Protein AF-A0A2U2YZQ4-F1 (afdb_monomer_lite)

Secondary structure (DSSP, 8-state):
----------PPPPPPPTT--------------GGGS-HHHHHHHHHHHHHHHHHHHHHHHHHHHHHHHHHHHHHHHHHHHHHHHHHHHHHTSSSSS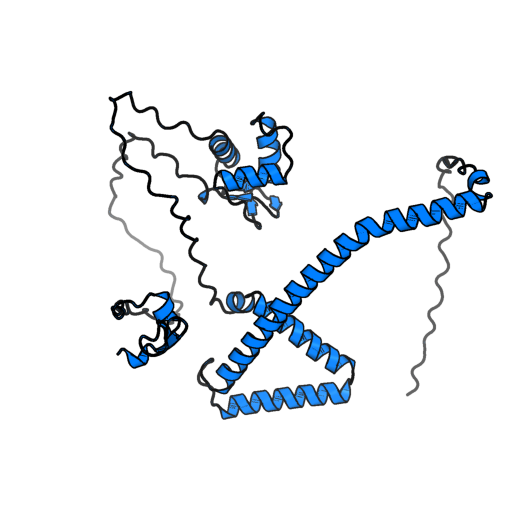--HHHHHHHHHHHHHHHHHHHHHH-HHHHHHHHHHHHHHHHHHHTTHHHHHTT----PPPPPP------------------PPPPPHHHHHHHHHHTTSSEEEHHHHHHHHHHH-GGGTT--HHHHHHHHHHTT---BSSEEETTEEES-EEEGGGSPPP---TT-----------------------------------PPPPTT--HHHHHHTEEEEE-SSS-TT-EEEEEGGGT-

pLDDT: mean 76.4, std 19.66, range [37.72, 98.0]

Foldseek 3Di:
DDDDDDDDDDPDDDDPDDDDDDDPPPPPVPPPCVCVPPVVSVVVVVVVVVVVVVPVVVVVVVVVVVVVVVLVQQLVQLLVVVVVVLVCVLVVVDDPDDDNVVSVVVVVVVVVVLVVVCVVPPPVSVVVVVVVSSVSSNCSSVCVVCVVVVVPPPDPPDDPDPDDDDDDDDDDDDDPDDDPDPDPLLVLFCVQCPVHFWFFLVVSLVSCLVPPVVCVPPDSVRVQVVCVVVQWHWAQFDDDPNDGGGTTTGPVSRDPDPDPPDPDPPPPPDDDDDDDDDDDDDDDDDDDDPPPPPPPPDDQPPPDDPVCVVVQWDWDADPPPPPPDIDIGGNVNRD

Sequence (335 aa):
MTTETEGSEPEAGERPEAGERPEKLRTLAMPDLRPYADPKAVAGLARQGVKASSKPAASLGRQALAGLAAVARYFWTGTRTLLTLLIGWLTGTYGTKGSIPARLGGVVLAILATGHTIAEHRTPAVLGVLWLWFQAAVMTGRGLLDRLLGKAKAEPPQPPAKTGEKTPQPAPADTPDQAPAEAPLTALIRELIGDDNGVHLSVLRPAMRERLPDLAEADDKQLRKVLVEAGYNPSRTFRARGVAGRSGVHRDELPPLPSPRGLSAPETLHPDTRADLRKSPEAKSAESRPETARKGRRKLPDGWTEEDDARGYRWKRDPNGGPSAWVMERREDVE

Structure (mmCIF, N/CA/C/O backbone):
data_AF-A0A2U2YZQ4-F1
#
_entry.id   AF-A0A2U2YZQ4-F1
#
loop_
_atom_site.group_PDB
_atom_site.id
_atom_site.type_symbol
_atom_site.label_atom_id
_atom_site.label_alt_id
_atom_site.label_comp_id
_atom_site.label_asym_id
_atom_site.label_entity_id
_atom_site.label_seq_id
_atom_site.pdbx_PDB_ins_code
_atom_site.Cartn_x
_atom_site.Cartn_y
_atom_site.Cartn_z
_atom_site.occupancy
_atom_site.B_iso_or_equiv
_atom_site.auth_seq_id
_atom_site.auth_comp_id
_atom_site.auth_asym_id
_atom_site.auth_atom_id
_atom_site.pdbx_PDB_model_num
ATOM 1 N N . MET A 1 1 ? 24.085 -25.153 -42.980 1.00 46.38 1 MET A N 1
ATOM 2 C CA . MET A 1 1 ? 23.159 -25.871 -42.083 1.00 46.38 1 MET A CA 1
ATOM 3 C C . MET A 1 1 ? 21.790 -25.258 -42.272 1.00 46.38 1 MET A C 1
ATOM 5 O O . MET A 1 1 ? 21.513 -24.185 -41.760 1.00 46.38 1 MET A O 1
ATOM 9 N N . THR A 1 2 ? 21.024 -25.875 -43.157 1.00 42.91 2 THR A N 1
ATOM 10 C CA . THR A 1 2 ? 19.669 -25.510 -43.565 1.00 42.91 2 THR A CA 1
ATOM 11 C C . THR A 1 2 ? 18.695 -26.145 -42.583 1.00 42.91 2 THR A C 1
ATOM 13 O O . THR A 1 2 ? 18.652 -27.364 -42.475 1.00 42.91 2 THR A O 1
ATOM 16 N N . THR A 1 3 ? 17.971 -25.327 -41.825 1.00 55.44 3 THR A N 1
ATOM 17 C CA . THR A 1 3 ? 16.901 -25.785 -40.934 1.00 55.44 3 THR A CA 1
ATOM 18 C C . THR A 1 3 ? 15.648 -26.027 -41.762 1.00 55.44 3 THR A C 1
ATOM 20 O O . THR A 1 3 ? 15.038 -25.083 -42.268 1.00 55.44 3 THR A O 1
ATOM 23 N N . GLU A 1 4 ? 15.317 -27.302 -41.932 1.00 53.47 4 GLU A N 1
ATOM 24 C CA . GLU A 1 4 ? 14.072 -27.771 -42.527 1.00 53.47 4 GLU A CA 1
ATOM 25 C C . GLU A 1 4 ? 12.890 -27.317 -41.666 1.00 53.47 4 GLU A C 1
ATOM 27 O O . GLU A 1 4 ? 12.906 -27.399 -40.439 1.00 53.47 4 GLU A O 1
ATOM 32 N N . THR A 1 5 ? 11.893 -26.747 -42.332 1.00 57.50 5 THR A N 1
ATOM 33 C CA . THR A 1 5 ? 10.649 -26.274 -41.729 1.00 57.50 5 THR A CA 1
ATOM 34 C C . THR A 1 5 ? 9.644 -27.413 -41.867 1.00 57.50 5 THR A C 1
ATOM 36 O O . THR A 1 5 ? 9.081 -27.600 -42.943 1.00 57.50 5 THR A O 1
ATOM 39 N N . GLU A 1 6 ? 9.478 -28.221 -40.819 1.00 57.88 6 GLU A N 1
ATOM 40 C CA . GLU A 1 6 ? 8.422 -29.237 -40.762 1.00 57.88 6 GLU A CA 1
ATOM 41 C C . GLU A 1 6 ? 7.054 -28.546 -40.727 1.00 57.88 6 GLU A C 1
ATOM 43 O O . GLU A 1 6 ? 6.746 -27.750 -39.836 1.00 57.88 6 GLU A O 1
ATOM 48 N N . GLY A 1 7 ? 6.253 -28.820 -41.757 1.00 54.56 7 GLY A N 1
ATOM 49 C CA . GLY A 1 7 ? 4.878 -28.367 -41.877 1.00 54.56 7 GLY A CA 1
ATOM 50 C C . GLY A 1 7 ? 3.979 -29.131 -40.913 1.00 54.56 7 GLY A C 1
ATOM 51 O O . GLY A 1 7 ? 3.854 -30.348 -41.008 1.00 54.56 7 GLY A O 1
ATOM 52 N N . SER A 1 8 ? 3.328 -28.405 -40.008 1.00 65.12 8 SER A N 1
ATOM 53 C CA . SER A 1 8 ? 2.244 -28.937 -39.191 1.00 65.12 8 SER A CA 1
ATOM 54 C C . SER A 1 8 ? 0.989 -29.095 -40.048 1.00 65.12 8 SER A C 1
ATOM 56 O O . SER A 1 8 ? 0.420 -28.102 -40.514 1.00 65.12 8 SER A O 1
ATOM 58 N N . GLU A 1 9 ? 0.580 -30.343 -40.258 1.00 59.19 9 GLU A N 1
ATOM 59 C CA . GLU A 1 9 ? -0.700 -30.709 -40.859 1.00 59.19 9 GLU A CA 1
ATOM 60 C C . GLU A 1 9 ? -1.873 -30.107 -40.060 1.00 59.19 9 GLU A C 1
ATOM 62 O O . GLU A 1 9 ? -1.851 -30.119 -38.826 1.00 59.19 9 GLU A O 1
ATOM 67 N N . PRO A 1 10 ? -2.910 -29.572 -40.726 1.00 58.94 10 PRO A N 1
ATOM 68 C CA . PRO A 1 10 ? -4.126 -29.148 -40.051 1.00 58.94 10 PRO A CA 1
ATOM 69 C C . PRO A 1 10 ? -4.928 -30.384 -39.625 1.00 58.94 10 PRO A C 1
ATOM 71 O O . PRO A 1 10 ? -5.472 -31.098 -40.470 1.00 58.94 10 PRO A O 1
ATOM 74 N N . GLU A 1 11 ? -5.010 -30.628 -38.314 1.00 58.06 11 GLU A N 1
ATOM 75 C CA . GLU A 1 11 ? -5.890 -31.652 -37.749 1.00 58.06 11 GLU A CA 1
ATOM 76 C C . GLU A 1 11 ? -7.334 -31.436 -38.221 1.00 58.06 11 GLU A C 1
ATOM 78 O O . GLU A 1 11 ? -7.918 -30.351 -38.120 1.00 58.06 11 GLU A O 1
ATOM 83 N N . ALA A 1 12 ? -7.882 -32.501 -38.801 1.00 56.97 12 ALA A N 1
ATOM 84 C CA . ALA A 1 12 ? -9.217 -32.563 -39.352 1.00 56.97 12 ALA A CA 1
ATOM 85 C C . ALA A 1 12 ? -10.260 -32.341 -38.250 1.00 56.97 12 ALA A C 1
ATOM 87 O O . ALA A 1 12 ? -10.275 -33.042 -37.241 1.00 56.97 12 ALA A O 1
ATOM 88 N N . GLY A 1 13 ? -11.145 -31.371 -38.486 1.00 49.03 13 GLY A N 1
ATOM 89 C CA . GLY A 1 13 ? -12.213 -30.993 -37.571 1.00 49.03 13 GLY A CA 1
ATOM 90 C C . GLY A 1 13 ? -13.051 -32.182 -37.107 1.00 49.03 13 GLY A C 1
ATOM 91 O O . GLY A 1 13 ? -13.598 -32.939 -37.916 1.00 49.03 13 GLY A O 1
ATOM 92 N N . GLU A 1 14 ? -13.167 -32.295 -35.785 1.00 59.97 14 GLU A N 1
ATOM 93 C CA . GLU A 1 14 ? -14.114 -33.164 -35.101 1.00 59.97 14 GLU A CA 1
ATOM 94 C C . GLU A 1 14 ? -15.521 -32.938 -35.664 1.00 59.97 14 GLU A C 1
ATOM 96 O O . GLU A 1 14 ? -16.080 -31.837 -35.635 1.00 59.97 14 GLU A O 1
ATOM 101 N N . ARG A 1 15 ? -16.091 -34.007 -36.224 1.00 57.53 15 ARG A N 1
ATOM 102 C CA . ARG A 1 15 ? -17.496 -34.043 -36.620 1.00 57.53 15 ARG A CA 1
ATOM 103 C C . ARG A 1 15 ? -18.348 -33.994 -35.348 1.00 57.53 15 ARG A C 1
ATOM 105 O O . ARG A 1 15 ? -18.138 -34.842 -34.484 1.00 57.53 15 ARG A O 1
ATOM 112 N N . PRO A 1 16 ? -19.327 -33.082 -35.240 1.00 57.62 16 PRO A N 1
ATOM 113 C CA . PRO A 1 16 ? -20.233 -33.071 -34.101 1.00 57.62 16 PRO A CA 1
ATOM 114 C C . PRO A 1 16 ? -21.048 -34.372 -34.061 1.00 57.62 16 PRO A C 1
ATOM 116 O O . PRO A 1 16 ? -21.613 -34.800 -35.073 1.00 57.62 16 PRO A O 1
ATOM 119 N N . GLU A 1 17 ? -21.068 -35.010 -32.891 1.00 62.09 17 GLU A N 1
ATOM 120 C CA . GLU A 1 17 ? -21.798 -36.247 -32.624 1.00 62.09 17 GLU A CA 1
ATOM 121 C C . GLU A 1 17 ? -23.302 -36.081 -32.886 1.00 62.09 17 GLU A C 1
ATOM 123 O O . GLU A 1 17 ? -23.970 -35.161 -32.409 1.00 62.09 17 GLU A O 1
ATOM 128 N N . ALA A 1 18 ? -23.851 -37.019 -33.657 1.00 61.88 18 ALA A N 1
ATOM 129 C CA . ALA A 1 18 ? -25.264 -37.097 -33.987 1.00 61.88 18 ALA A CA 1
ATOM 130 C C . ALA A 1 18 ? -26.069 -37.579 -32.768 1.00 61.88 18 ALA A C 1
ATOM 132 O O . ALA A 1 18 ? -26.310 -38.774 -32.603 1.00 61.88 18 ALA A O 1
ATOM 133 N N . GLY A 1 19 ? -26.484 -36.652 -31.903 1.00 60.41 19 GLY A N 1
ATOM 134 C CA . GLY A 1 19 ? -27.306 -37.005 -30.741 1.00 60.41 19 GLY A CA 1
ATOM 135 C C . GLY A 1 19 ? -27.886 -35.857 -29.916 1.00 60.41 19 GLY A C 1
ATOM 136 O O . GLY A 1 19 ? -28.814 -36.098 -29.139 1.00 60.41 19 GLY A O 1
ATOM 137 N N . GLU A 1 20 ? -27.421 -34.617 -30.079 1.00 49.62 20 GLU A N 1
ATOM 138 C CA . GLU A 1 20 ? -27.978 -33.493 -29.323 1.00 49.62 20 GLU A CA 1
ATOM 139 C C . GLU A 1 20 ? -29.355 -33.086 -29.857 1.00 49.62 20 GLU A C 1
ATOM 141 O O . GLU A 1 20 ? -29.536 -32.560 -30.956 1.00 49.62 20 GLU A O 1
ATOM 146 N N . ARG A 1 21 ? -30.365 -33.382 -29.038 1.00 51.62 21 ARG A N 1
ATOM 147 C CA . ARG A 1 21 ? -31.751 -32.956 -29.216 1.00 51.62 21 ARG A CA 1
ATOM 148 C C . ARG A 1 21 ? -31.783 -31.429 -29.359 1.00 51.62 21 ARG A C 1
ATOM 150 O O . ARG A 1 21 ? -31.149 -30.763 -28.546 1.00 51.62 21 ARG A O 1
ATOM 157 N N . PRO A 1 22 ? -32.550 -30.862 -30.309 1.00 52.91 22 PRO A N 1
ATOM 158 C CA . PRO A 1 22 ? -32.632 -29.420 -30.470 1.00 52.91 22 PRO A CA 1
ATOM 159 C C . PRO A 1 22 ? -33.213 -28.818 -29.192 1.00 52.91 22 PRO A C 1
ATOM 161 O O . PRO A 1 22 ? -34.408 -28.951 -28.903 1.00 52.91 22 PRO A O 1
ATOM 164 N N . GLU A 1 23 ? -32.356 -28.173 -28.402 1.00 53.50 23 GLU A N 1
ATOM 165 C CA . GLU A 1 23 ? -32.812 -27.270 -27.365 1.00 53.50 23 GLU A CA 1
ATOM 166 C C . GLU A 1 23 ? -33.752 -26.273 -28.026 1.00 53.50 23 GLU A C 1
ATOM 168 O O . GLU A 1 23 ? -33.474 -25.729 -29.096 1.00 53.50 23 GLU A O 1
ATOM 173 N N . LYS A 1 24 ? -34.919 -26.102 -27.409 1.00 54.16 24 LYS A N 1
ATOM 174 C CA . LYS A 1 24 ? -35.963 -25.182 -27.837 1.00 54.16 24 LYS A CA 1
ATOM 175 C C . LYS A 1 24 ? -35.323 -23.820 -28.074 1.00 54.16 24 LYS A C 1
ATOM 177 O O . LYS A 1 24 ? -35.110 -23.073 -27.118 1.00 54.16 24 LYS A O 1
ATOM 182 N N . LEU A 1 25 ? -35.038 -23.514 -29.341 1.00 49.66 25 LEU A N 1
ATOM 183 C CA . LEU A 1 25 ? -34.712 -22.184 -29.820 1.00 49.66 25 LEU A CA 1
ATOM 184 C C . LEU A 1 25 ? -35.880 -21.315 -29.383 1.00 49.66 25 LEU A C 1
ATOM 186 O O . LEU A 1 25 ? -36.937 -21.294 -30.014 1.00 49.66 25 LEU A O 1
ATOM 190 N N . ARG A 1 26 ? -35.714 -20.661 -28.230 1.00 54.53 26 ARG A N 1
ATOM 191 C CA . ARG A 1 26 ? -36.554 -19.549 -27.825 1.00 54.53 26 ARG A CA 1
ATOM 192 C C . ARG A 1 26 ? -36.505 -18.624 -29.019 1.00 54.53 26 ARG A C 1
ATOM 194 O O . ARG A 1 26 ? -35.447 -18.080 -29.323 1.00 54.53 26 ARG A O 1
ATOM 201 N N . THR A 1 27 ? -37.622 -18.531 -29.727 1.00 53.41 27 THR A N 1
ATOM 202 C CA . THR A 1 27 ? -37.860 -17.532 -30.752 1.00 53.41 27 THR A CA 1
ATOM 203 C C . THR A 1 27 ? -37.601 -16.191 -30.087 1.00 53.41 27 THR A C 1
ATOM 205 O O . THR A 1 27 ? -38.466 -15.647 -29.402 1.00 53.41 27 THR A O 1
ATOM 208 N N . LEU A 1 28 ? -36.361 -15.714 -30.202 1.00 52.19 28 LEU A N 1
ATOM 209 C CA . LEU A 1 28 ? -35.989 -14.333 -29.991 1.00 52.19 28 LEU A CA 1
ATOM 210 C C . LEU A 1 28 ? -36.855 -13.592 -30.993 1.00 52.19 28 LEU A C 1
ATOM 212 O O . LEU A 1 28 ? -36.547 -13.564 -32.182 1.00 52.19 28 LEU A O 1
ATOM 216 N N . ALA A 1 29 ? -38.006 -13.115 -30.520 1.00 59.06 29 ALA A N 1
ATOM 217 C CA . ALA A 1 29 ? -38.823 -12.178 -31.251 1.00 59.06 29 ALA A CA 1
ATOM 218 C C . ALA A 1 29 ? -37.866 -11.057 -31.641 1.00 59.06 29 ALA A C 1
ATOM 220 O O . ALA A 1 29 ? -37.387 -10.328 -30.770 1.00 59.06 29 ALA A O 1
ATOM 221 N N . MET A 1 30 ? -37.483 -11.025 -32.921 1.00 52.97 30 MET A N 1
ATOM 222 C CA . MET A 1 30 ? -36.620 -9.977 -33.431 1.00 52.97 30 MET A CA 1
ATOM 223 C C . MET A 1 30 ? -37.328 -8.673 -33.075 1.00 52.97 30 MET A C 1
ATOM 225 O O . MET A 1 30 ? -38.478 -8.505 -33.495 1.00 52.97 30 MET A O 1
ATOM 229 N N . PRO A 1 31 ? -36.721 -7.808 -32.240 1.00 67.12 31 PRO A N 1
ATOM 230 C CA . PRO A 1 31 ? -37.335 -6.537 -31.906 1.00 67.12 31 PRO A CA 1
ATOM 231 C C . PRO A 1 31 ? -37.635 -5.849 -33.229 1.00 67.12 31 PRO A C 1
ATOM 233 O O . PRO A 1 31 ? -36.752 -5.774 -34.084 1.00 67.12 31 PRO A O 1
ATOM 236 N N . ASP A 1 32 ? -38.894 -5.461 -33.425 1.00 63.00 32 ASP A N 1
ATOM 237 C CA . ASP A 1 32 ? -39.353 -4.856 -34.669 1.00 63.00 32 ASP A CA 1
ATOM 238 C C . ASP A 1 32 ? -38.372 -3.739 -35.045 1.00 63.00 32 ASP A C 1
ATOM 240 O O . ASP A 1 32 ? -38.196 -2.784 -34.291 1.00 63.00 32 ASP A O 1
ATOM 244 N N . LEU A 1 33 ? -37.643 -3.920 -36.153 1.00 64.19 33 LEU A N 1
ATOM 245 C CA . LEU A 1 33 ? -36.550 -3.032 -36.556 1.00 64.19 33 LEU A CA 1
ATOM 246 C C . LEU A 1 33 ? -37.062 -1.777 -37.274 1.00 64.19 33 LEU A C 1
ATOM 248 O O . LEU A 1 33 ? -36.282 -0.881 -37.598 1.00 64.19 33 LEU A O 1
ATOM 252 N N . ARG A 1 34 ? -38.376 -1.674 -37.499 1.00 67.19 34 ARG A N 1
ATOM 253 C CA . ARG A 1 34 ? -39.017 -0.516 -38.136 1.00 67.19 34 ARG A CA 1
ATOM 254 C C . ARG A 1 34 ? -38.734 0.836 -37.453 1.00 67.19 34 ARG A C 1
ATOM 256 O O . ARG A 1 34 ? -38.582 1.807 -38.192 1.00 67.19 34 ARG A O 1
ATOM 263 N N . PRO A 1 35 ? -38.559 0.955 -36.118 1.00 61.81 35 PRO A N 1
ATOM 264 C CA . PRO A 1 35 ? -38.170 2.215 -35.480 1.00 61.81 35 PRO A CA 1
ATOM 265 C C . PRO A 1 35 ? -36.752 2.681 -35.839 1.00 61.81 35 PRO A C 1
ATOM 267 O O . PRO A 1 35 ? -36.433 3.852 -35.653 1.00 61.81 35 PRO A O 1
ATOM 270 N N . TYR A 1 36 ? -35.893 1.792 -36.352 1.00 54.38 36 TYR A N 1
ATOM 271 C CA . TYR A 1 36 ? -34.514 2.122 -36.732 1.00 54.38 36 TYR A CA 1
ATOM 272 C C . TYR A 1 36 ? -34.375 2.563 -38.195 1.00 54.38 36 TYR A C 1
ATOM 274 O O . TYR A 1 36 ? -33.300 3.005 -38.593 1.00 54.38 36 TYR A O 1
ATOM 282 N N . ALA A 1 37 ? -35.448 2.481 -38.988 1.00 64.88 37 ALA A N 1
ATOM 283 C CA . ALA A 1 37 ? -35.468 2.969 -40.366 1.00 64.88 37 ALA A CA 1
ATOM 284 C C . ALA A 1 37 ? -35.727 4.484 -40.466 1.00 64.88 37 ALA A C 1
ATOM 286 O O . ALA A 1 37 ? -35.550 5.053 -41.541 1.00 64.88 37 ALA A O 1
ATOM 287 N N . ASP A 1 38 ? -36.125 5.150 -39.373 1.00 69.75 38 ASP A N 1
ATOM 288 C CA . ASP A 1 38 ? -36.274 6.605 -39.358 1.00 69.75 38 ASP A CA 1
ATOM 289 C C . ASP A 1 38 ? -34.919 7.278 -39.047 1.00 69.75 38 ASP A C 1
ATOM 291 O O . ASP A 1 38 ? -34.449 7.239 -37.900 1.00 69.75 38 ASP A O 1
ATOM 295 N N . PRO A 1 39 ? -34.271 7.936 -40.030 1.00 67.00 39 PRO A N 1
ATOM 296 C CA . PRO A 1 39 ? -32.970 8.575 -39.833 1.00 67.00 39 PRO A CA 1
ATOM 297 C C . PRO A 1 39 ? -33.003 9.672 -38.756 1.00 67.00 39 PRO A C 1
ATOM 299 O O . PRO A 1 39 ? -31.965 9.993 -38.169 1.00 67.00 39 PRO A O 1
ATOM 302 N N . LYS A 1 40 ? -34.180 10.233 -38.438 1.00 71.50 40 LYS A N 1
ATOM 303 C CA . LYS A 1 40 ? -34.324 11.233 -37.370 1.00 71.50 40 LYS A CA 1
ATOM 304 C C . LYS A 1 40 ? -34.318 10.603 -35.975 1.00 71.50 40 LYS A C 1
ATOM 306 O O . LYS A 1 40 ? -33.747 11.197 -35.056 1.00 71.50 40 LYS A O 1
ATOM 311 N N . ALA A 1 41 ? -34.867 9.398 -35.818 1.00 66.06 41 ALA A N 1
ATOM 312 C CA . ALA A 1 41 ? -34.818 8.653 -34.559 1.00 66.06 41 ALA A CA 1
ATOM 313 C C . ALA A 1 41 ? -33.382 8.209 -34.232 1.00 66.06 41 ALA A C 1
ATOM 315 O O . ALA A 1 41 ? -32.924 8.366 -33.098 1.00 66.06 41 ALA A O 1
ATOM 316 N N . VAL A 1 42 ? -32.626 7.773 -35.247 1.00 65.88 42 VAL A N 1
ATOM 317 C CA . VAL A 1 42 ? -31.206 7.399 -35.110 1.00 65.88 42 VAL A CA 1
ATOM 318 C C . VAL A 1 42 ? -30.344 8.597 -34.688 1.00 65.88 42 VAL A C 1
ATOM 320 O O . VAL A 1 42 ? -29.497 8.468 -33.802 1.00 65.88 42 VAL A O 1
ATOM 323 N N . ALA A 1 43 ? -30.591 9.790 -35.240 1.00 71.44 43 ALA A N 1
ATOM 324 C CA . ALA A 1 43 ? -29.870 11.005 -34.850 1.00 71.44 43 ALA A CA 1
ATOM 325 C C . ALA A 1 43 ? -30.141 11.425 -33.389 1.00 71.44 43 ALA A C 1
ATOM 327 O O . ALA A 1 43 ? -29.230 11.889 -32.693 1.00 71.44 43 ALA A O 1
ATOM 328 N N . GLY A 1 44 ? -31.375 11.241 -32.905 1.00 71.62 44 GLY A N 1
ATOM 329 C CA . GLY A 1 44 ? -31.741 11.466 -31.503 1.00 71.62 44 GLY A CA 1
ATOM 330 C C . GLY A 1 44 ? -31.047 10.482 -30.559 1.00 71.62 44 GLY A C 1
ATOM 331 O O . GLY A 1 44 ? -30.436 10.901 -29.574 1.00 71.62 44 GLY A O 1
ATOM 332 N N . LEU A 1 45 ? -31.052 9.194 -30.912 1.00 66.81 45 LEU A N 1
ATOM 333 C CA . LEU A 1 45 ? -30.457 8.120 -30.113 1.00 66.81 45 LEU A CA 1
ATOM 334 C C . LEU A 1 45 ? -28.925 8.214 -30.060 1.00 66.81 45 LEU A C 1
ATOM 336 O O . LEU A 1 45 ? -28.338 8.022 -28.997 1.00 66.81 45 LEU A O 1
ATOM 340 N N . ALA A 1 46 ? -28.273 8.616 -31.156 1.00 69.81 46 ALA A N 1
ATOM 341 C CA . ALA A 1 46 ? -26.836 8.893 -31.175 1.00 69.81 46 ALA A CA 1
ATOM 342 C C . ALA A 1 46 ? -26.470 10.062 -30.242 1.00 69.81 46 ALA A C 1
ATOM 344 O O . ALA A 1 46 ? -25.537 9.961 -29.443 1.00 69.81 46 ALA A O 1
ATOM 345 N N . ARG A 1 47 ? -27.242 11.160 -30.257 1.00 69.06 47 ARG A N 1
ATOM 346 C CA . ARG A 1 47 ? -27.017 12.301 -29.347 1.00 69.06 47 ARG A CA 1
ATOM 347 C C . ARG A 1 47 ? -27.288 11.944 -27.882 1.00 69.06 47 ARG A C 1
ATOM 349 O O . ARG A 1 47 ? -26.592 12.441 -26.994 1.00 69.06 47 ARG A O 1
ATOM 356 N N . GLN A 1 48 ? -28.270 11.083 -27.620 1.00 70.81 48 GLN A N 1
ATOM 357 C CA . GLN A 1 48 ? -28.610 10.629 -26.272 1.00 70.81 48 GLN A CA 1
ATOM 358 C C . GLN A 1 48 ? -27.587 9.611 -25.740 1.00 70.81 48 GLN A C 1
ATOM 360 O O . GLN A 1 48 ? -27.190 9.710 -24.580 1.00 70.81 48 GLN A O 1
ATOM 365 N N . GLY A 1 49 ? -27.059 8.735 -26.600 1.00 65.75 49 GLY A N 1
ATOM 366 C CA . GLY A 1 49 ? -25.960 7.818 -26.287 1.00 65.75 49 GLY A CA 1
ATOM 367 C C . GLY A 1 49 ? -24.654 8.543 -25.943 1.00 65.75 49 GLY A C 1
ATOM 368 O O . GLY A 1 49 ? -24.015 8.214 -24.947 1.00 65.75 49 GLY A O 1
ATOM 369 N N . VAL A 1 50 ? -24.302 9.607 -26.678 1.00 64.38 50 VAL A N 1
ATOM 370 C CA . VAL A 1 50 ? -23.115 10.439 -26.385 1.00 64.38 50 VAL A CA 1
ATOM 371 C C . VAL A 1 50 ? -23.270 11.226 -25.070 1.00 64.38 50 VAL A C 1
ATOM 373 O O . VAL A 1 50 ? -22.311 11.393 -24.312 1.00 64.38 50 VAL A O 1
ATOM 376 N N . LYS A 1 51 ? -24.483 11.685 -24.728 1.00 62.31 51 LYS A N 1
ATOM 377 C CA . LYS A 1 51 ? -24.757 12.318 -23.420 1.00 62.31 51 LYS A CA 1
ATOM 378 C C . LYS A 1 51 ? -24.812 11.320 -22.256 1.00 62.31 51 LYS A C 1
ATOM 380 O O . LYS A 1 51 ? -24.480 11.692 -21.131 1.00 62.31 51 LYS A O 1
ATOM 385 N N . ALA A 1 52 ? -25.215 10.075 -22.504 1.00 58.62 52 ALA A N 1
ATOM 386 C CA . ALA A 1 52 ? -25.224 9.019 -21.494 1.00 58.62 52 ALA A CA 1
ATOM 387 C C . ALA A 1 52 ? -23.814 8.461 -21.225 1.00 58.62 52 ALA A C 1
ATOM 389 O O . ALA A 1 52 ? -23.489 8.178 -20.075 1.00 58.62 52 ALA A O 1
ATOM 390 N N . SER A 1 53 ? -22.949 8.380 -22.243 1.00 56.03 53 SER A N 1
ATOM 391 C CA . SER A 1 53 ? -21.565 7.899 -22.098 1.00 56.03 53 SER A CA 1
ATOM 392 C C . SER A 1 53 ? -20.601 8.943 -21.521 1.00 56.03 53 SER A C 1
ATOM 394 O O . SER A 1 53 ? -19.615 8.590 -20.873 1.00 56.03 53 SER A O 1
ATOM 396 N N . SER A 1 54 ? -20.895 10.237 -21.679 1.00 56.62 54 SER A N 1
ATOM 397 C CA . SER A 1 54 ? -20.019 11.317 -21.194 1.00 56.62 54 SER A CA 1
ATOM 398 C C . SER A 1 54 ? -20.071 11.546 -19.678 1.00 56.62 54 SER A C 1
ATOM 400 O O . SER A 1 54 ? -19.104 12.053 -19.110 1.00 56.62 54 SER A O 1
ATOM 402 N N . LYS A 1 55 ? -21.144 11.140 -18.985 1.00 56.50 55 LYS A N 1
ATOM 403 C CA . LYS A 1 55 ? -21.257 11.294 -17.520 1.00 56.50 55 LYS A CA 1
ATOM 404 C C . LYS A 1 55 ? -20.380 10.316 -16.708 1.00 56.50 55 LYS A C 1
ATOM 406 O O . LYS A 1 55 ? -19.737 10.782 -15.768 1.00 56.50 55 LYS A O 1
ATOM 411 N N . PRO A 1 56 ? -20.280 9.012 -17.037 1.00 55.62 56 PRO A N 1
ATOM 412 C CA . PRO A 1 56 ? -19.381 8.093 -16.327 1.00 55.62 56 PRO A CA 1
ATOM 413 C C . PRO A 1 56 ? -17.902 8.207 -16.746 1.00 55.62 56 PRO A C 1
ATOM 415 O O . PRO A 1 56 ? -17.019 7.866 -15.963 1.00 55.62 56 PRO A O 1
ATOM 418 N N . ALA A 1 57 ? -17.588 8.724 -17.939 1.00 57.44 57 ALA A N 1
ATOM 419 C CA . ALA A 1 57 ? -16.197 8.836 -18.394 1.00 57.44 57 ALA A CA 1
ATOM 420 C C . ALA A 1 57 ? -15.376 9.868 -17.592 1.00 57.44 57 ALA A C 1
ATOM 422 O O . ALA A 1 57 ? -14.193 9.657 -17.324 1.00 57.44 57 ALA A O 1
ATOM 423 N N . ALA A 1 58 ? -16.002 10.964 -17.148 1.00 65.25 58 ALA A N 1
ATOM 424 C CA . ALA A 1 58 ? -15.314 12.003 -16.381 1.00 65.25 58 ALA A CA 1
ATOM 425 C C . ALA A 1 58 ? -14.912 11.542 -14.966 1.00 65.25 58 ALA A C 1
ATOM 427 O O . ALA A 1 58 ? -13.865 11.952 -14.459 1.00 65.25 58 ALA A O 1
ATOM 428 N N . SER A 1 59 ? -15.707 10.681 -14.322 1.00 73.94 59 SER A N 1
ATOM 429 C CA . SER A 1 59 ? -15.374 10.135 -13.000 1.00 73.94 59 SER A CA 1
ATOM 430 C C . SER A 1 59 ? -14.291 9.060 -13.088 1.00 73.94 59 SER A C 1
ATOM 432 O O . SER A 1 59 ? -13.365 9.075 -12.276 1.00 73.94 59 SER A O 1
ATOM 434 N N . LEU A 1 60 ? -14.340 8.202 -14.113 1.00 75.31 60 LEU A N 1
ATOM 435 C CA . LEU A 1 60 ? -13.292 7.216 -14.388 1.00 75.31 60 LEU A CA 1
ATOM 436 C C . LEU A 1 60 ? -11.959 7.887 -14.735 1.00 75.31 60 LEU A C 1
ATOM 438 O O . LEU A 1 60 ? -10.926 7.509 -14.188 1.00 75.31 60 LEU A O 1
ATOM 442 N N . GLY A 1 61 ? -11.978 8.941 -15.559 1.00 78.69 61 GLY A N 1
ATOM 443 C CA . GLY A 1 61 ? -10.781 9.721 -15.879 1.00 78.69 61 GLY A CA 1
ATOM 444 C C . GLY A 1 61 ? -10.147 10.359 -14.640 1.00 78.69 61 GLY A C 1
ATOM 445 O O . GLY A 1 61 ? -8.940 10.255 -14.440 1.00 78.69 61 GLY A O 1
ATOM 446 N N . ARG A 1 62 ? -10.954 10.951 -13.748 1.00 82.06 62 ARG A N 1
ATOM 447 C CA . ARG A 1 62 ? -10.453 11.527 -12.485 1.00 82.06 62 ARG A CA 1
ATOM 448 C C . ARG A 1 62 ? -9.886 10.470 -11.539 1.00 82.06 62 ARG A C 1
ATOM 450 O O . ARG A 1 62 ? -8.862 10.722 -10.914 1.00 82.06 62 ARG A O 1
ATOM 457 N N . GLN A 1 63 ? -10.512 9.296 -11.444 1.00 80.00 63 GLN A N 1
ATOM 458 C CA . GLN A 1 63 ? -9.992 8.192 -10.631 1.00 80.00 63 GLN A CA 1
ATOM 459 C C . GLN A 1 63 ? -8.681 7.633 -11.196 1.00 80.00 63 GLN A C 1
ATOM 461 O O . GLN A 1 63 ? -7.743 7.405 -10.433 1.00 80.00 63 GLN A O 1
ATOM 466 N N . ALA A 1 64 ? -8.579 7.479 -12.519 1.00 85.38 64 ALA A N 1
ATOM 467 C CA . ALA A 1 64 ? -7.348 7.056 -13.180 1.00 85.38 64 ALA A CA 1
ATOM 468 C C . ALA A 1 64 ? -6.217 8.077 -12.975 1.00 85.38 64 ALA A C 1
ATOM 470 O O . ALA A 1 64 ? -5.114 7.700 -12.584 1.00 85.38 64 ALA A O 1
ATOM 471 N N . LEU A 1 65 ? -6.502 9.373 -13.146 1.00 90.06 65 LEU A N 1
ATOM 472 C CA . LEU A 1 65 ? -5.536 10.448 -12.902 1.00 90.06 65 LEU A CA 1
ATOM 473 C C . LEU A 1 65 ? -5.102 10.516 -11.434 1.00 90.06 65 LEU A C 1
ATOM 475 O O . LEU A 1 65 ? -3.915 10.671 -11.161 1.00 90.06 65 LEU A O 1
ATOM 479 N N . ALA A 1 66 ? -6.027 10.350 -10.484 1.00 87.88 66 ALA A N 1
ATOM 480 C CA . ALA A 1 66 ? -5.692 10.290 -9.062 1.00 87.88 66 ALA A CA 1
ATOM 481 C C . ALA A 1 66 ? -4.799 9.079 -8.738 1.00 87.88 66 ALA A C 1
ATOM 483 O O . ALA A 1 66 ? -3.833 9.203 -7.983 1.00 87.88 66 ALA A O 1
ATOM 484 N N . GLY A 1 67 ? -5.076 7.923 -9.352 1.00 86.38 67 GLY A N 1
ATOM 485 C CA . GLY A 1 67 ? -4.233 6.732 -9.252 1.00 86.38 67 GLY A CA 1
ATOM 486 C C . GLY A 1 67 ? -2.827 6.967 -9.805 1.00 86.38 67 GLY A C 1
ATOM 487 O O . GLY A 1 67 ? -1.843 6.672 -9.127 1.00 86.38 67 GLY A O 1
ATOM 488 N N . LEU A 1 68 ? -2.720 7.565 -10.994 1.00 90.69 68 LEU A N 1
ATOM 489 C CA . LEU A 1 68 ? -1.439 7.915 -11.612 1.00 90.69 68 LEU A CA 1
ATOM 490 C C . LEU A 1 68 ? -0.655 8.934 -10.778 1.00 90.69 68 LEU A C 1
ATOM 492 O O . LEU A 1 68 ? 0.545 8.759 -10.590 1.00 90.69 68 LEU A O 1
ATOM 496 N N . ALA A 1 69 ? -1.317 9.948 -10.217 1.00 91.19 69 ALA A N 1
ATOM 497 C CA . ALA A 1 69 ? -0.679 10.930 -9.342 1.00 91.19 69 ALA A CA 1
ATOM 498 C C . ALA A 1 69 ? -0.121 10.283 -8.063 1.00 91.19 69 ALA A C 1
ATOM 500 O O . ALA A 1 69 ? 0.992 10.599 -7.638 1.00 91.19 69 ALA A O 1
ATOM 501 N N . ALA A 1 70 ? -0.856 9.337 -7.471 1.00 88.69 70 ALA A N 1
ATOM 502 C CA . ALA A 1 70 ? -0.372 8.579 -6.322 1.00 88.69 70 ALA A CA 1
ATOM 503 C C . ALA A 1 70 ? 0.859 7.732 -6.686 1.00 88.69 70 ALA A C 1
ATOM 505 O O . ALA A 1 70 ? 1.861 7.765 -5.971 1.00 88.69 70 ALA A O 1
ATOM 506 N N . VAL A 1 71 ? 0.820 7.022 -7.819 1.00 90.94 71 VAL A N 1
ATOM 507 C CA . VAL A 1 71 ? 1.958 6.232 -8.319 1.00 90.94 71 VAL A CA 1
ATOM 508 C C . VAL A 1 71 ? 3.167 7.122 -8.606 1.00 90.94 71 VAL A C 1
ATOM 510 O O . VAL A 1 71 ? 4.268 6.791 -8.174 1.00 90.94 71 VAL A O 1
ATOM 513 N N . ALA A 1 72 ? 2.971 8.274 -9.249 1.00 92.44 72 ALA A N 1
ATOM 514 C CA . ALA A 1 72 ? 4.031 9.240 -9.524 1.00 92.44 72 ALA A CA 1
ATOM 515 C C . ALA A 1 72 ? 4.679 9.759 -8.232 1.00 92.44 72 ALA A C 1
ATOM 517 O O . ALA A 1 72 ? 5.904 9.842 -8.140 1.00 92.44 72 ALA A O 1
ATOM 518 N N . ARG A 1 73 ? 3.875 10.038 -7.197 1.00 92.25 73 ARG A N 1
ATOM 519 C CA . ARG A 1 73 ? 4.386 10.448 -5.884 1.00 92.25 73 ARG A CA 1
ATOM 520 C C . ARG A 1 73 ? 5.242 9.353 -5.243 1.00 92.25 73 ARG A C 1
ATOM 522 O O . ARG A 1 73 ? 6.327 9.667 -4.765 1.00 92.25 73 ARG A O 1
ATOM 529 N N . TYR A 1 74 ? 4.794 8.094 -5.266 1.00 91.31 74 TYR A N 1
ATOM 530 C CA . TYR A 1 74 ? 5.578 6.963 -4.747 1.00 91.31 74 TYR A CA 1
ATOM 531 C C . TYR A 1 74 ? 6.853 6.708 -5.549 1.00 91.31 74 TYR A C 1
ATOM 533 O O . TYR A 1 74 ? 7.895 6.410 -4.971 1.00 91.31 74 TYR A O 1
ATOM 541 N N . PHE A 1 75 ? 6.786 6.841 -6.871 1.00 94.12 75 PHE A N 1
ATOM 542 C CA . PHE A 1 75 ? 7.952 6.730 -7.734 1.00 94.12 75 PHE A CA 1
ATOM 543 C C . PHE A 1 75 ? 8.991 7.807 -7.395 1.00 94.12 75 PHE A C 1
ATOM 545 O O . PHE A 1 75 ? 10.171 7.494 -7.252 1.00 94.12 75 PHE A O 1
ATOM 552 N N . TRP A 1 76 ? 8.564 9.059 -7.196 1.00 94.69 76 TRP A N 1
ATOM 553 C CA . TRP A 1 76 ? 9.471 10.158 -6.862 1.00 94.69 76 TRP A CA 1
ATOM 554 C C . TRP A 1 76 ? 10.117 9.991 -5.483 1.00 94.69 76 TRP A C 1
ATOM 556 O O . TRP A 1 76 ? 11.336 10.119 -5.347 1.00 94.69 76 TRP A O 1
ATOM 566 N N . THR A 1 77 ? 9.325 9.659 -4.457 1.00 93.12 77 THR A N 1
ATOM 567 C CA . THR A 1 77 ? 9.861 9.417 -3.109 1.00 93.12 77 THR A CA 1
ATOM 568 C C . THR A 1 77 ? 10.803 8.219 -3.095 1.00 93.12 77 THR A C 1
ATOM 570 O O . THR A 1 77 ? 11.891 8.317 -2.534 1.00 93.12 77 THR A O 1
ATOM 573 N N . GLY A 1 78 ? 10.431 7.132 -3.770 1.00 92.19 78 GLY A N 1
ATOM 574 C CA . GLY A 1 78 ? 11.243 5.929 -3.900 1.00 92.19 78 GLY A CA 1
ATOM 575 C C . GLY A 1 78 ? 12.543 6.119 -4.677 1.00 92.19 78 GLY A C 1
ATOM 576 O O . GLY A 1 78 ? 13.581 5.586 -4.300 1.00 92.19 78 GLY A O 1
ATOM 577 N N . THR A 1 79 ? 12.515 6.921 -5.741 1.00 94.81 79 THR A N 1
ATOM 578 C CA . THR A 1 79 ? 13.715 7.281 -6.511 1.00 94.81 79 THR A CA 1
ATOM 579 C C . THR A 1 79 ? 14.696 8.054 -5.634 1.00 94.81 79 THR A C 1
ATOM 581 O O . THR A 1 79 ? 15.886 7.740 -5.601 1.00 94.81 79 THR A O 1
ATOM 584 N N . ARG A 1 80 ? 14.199 9.037 -4.869 1.00 96.19 80 ARG A N 1
ATOM 585 C CA . ARG A 1 80 ? 15.029 9.817 -3.943 1.00 96.19 80 ARG A CA 1
ATOM 586 C C . ARG A 1 80 ? 15.637 8.934 -2.854 1.00 96.19 80 ARG A C 1
ATOM 588 O O . ARG A 1 80 ? 16.824 9.076 -2.579 1.00 96.19 80 ARG A O 1
ATOM 595 N N . THR A 1 81 ? 14.868 8.017 -2.264 1.00 91.75 81 THR A N 1
ATOM 596 C CA . THR A 1 81 ? 15.386 7.111 -1.227 1.00 91.75 81 THR A CA 1
ATOM 597 C C . THR A 1 81 ? 16.416 6.129 -1.783 1.00 91.75 81 THR A C 1
ATOM 599 O O . THR A 1 81 ? 17.481 5.980 -1.184 1.00 91.75 81 THR A O 1
ATOM 602 N N . LEU A 1 82 ? 16.177 5.532 -2.956 1.00 93.00 82 LEU A N 1
ATOM 603 C CA . LEU A 1 82 ? 17.159 4.675 -3.634 1.00 93.00 82 LEU A CA 1
ATOM 604 C C . LEU A 1 82 ? 18.464 5.416 -3.930 1.00 93.00 82 LEU A C 1
ATOM 606 O O . LEU A 1 82 ? 19.535 4.887 -3.648 1.00 93.00 82 LEU A O 1
ATOM 610 N N . LEU A 1 83 ? 18.391 6.653 -4.430 1.00 94.56 83 LEU A N 1
ATOM 611 C CA . LEU A 1 83 ? 19.574 7.485 -4.661 1.00 94.56 83 LEU A CA 1
ATOM 612 C C . LEU A 1 83 ? 20.324 7.775 -3.359 1.00 94.56 83 LEU A C 1
ATOM 614 O O . LEU A 1 83 ? 21.541 7.617 -3.316 1.00 94.56 83 LEU A O 1
ATOM 618 N N . THR A 1 84 ? 19.625 8.143 -2.279 1.00 93.44 84 THR A N 1
ATOM 619 C CA . THR A 1 84 ? 20.281 8.374 -0.980 1.00 93.44 84 THR A CA 1
ATOM 620 C C . THR A 1 84 ? 20.923 7.110 -0.416 1.00 93.44 84 THR A C 1
ATOM 622 O O . THR A 1 84 ? 22.015 7.187 0.137 1.00 93.44 84 THR A O 1
ATOM 625 N N . LEU A 1 85 ? 20.296 5.944 -0.599 1.00 90.19 85 LEU A N 1
ATOM 626 C CA . LEU A 1 85 ? 20.859 4.658 -0.190 1.00 90.19 85 LEU A CA 1
ATOM 627 C C . LEU A 1 85 ? 22.078 4.291 -1.034 1.00 90.19 85 LEU A C 1
ATOM 629 O O . LEU A 1 85 ? 23.076 3.847 -0.478 1.00 90.19 85 LEU A O 1
ATOM 633 N N . LEU A 1 86 ? 22.026 4.515 -2.348 1.00 91.12 86 LEU A N 1
ATOM 634 C CA . LEU A 1 86 ? 23.144 4.271 -3.253 1.00 91.12 86 LEU A CA 1
ATOM 635 C C . LEU A 1 86 ? 24.334 5.178 -2.919 1.00 91.12 86 LEU A C 1
ATOM 637 O O . LEU A 1 86 ? 25.454 4.691 -2.809 1.00 91.12 86 LEU A O 1
ATOM 641 N N . ILE A 1 87 ? 24.095 6.475 -2.696 1.00 92.44 87 ILE A N 1
ATOM 642 C CA . ILE A 1 87 ? 25.127 7.436 -2.277 1.00 92.44 87 ILE A CA 1
ATOM 643 C C . ILE A 1 87 ? 25.672 7.056 -0.901 1.00 92.44 87 ILE A C 1
ATOM 645 O O . ILE A 1 87 ? 26.885 7.029 -0.697 1.00 92.44 87 ILE A O 1
ATOM 649 N N . GLY A 1 88 ? 24.801 6.721 0.048 1.00 90.12 88 GLY A N 1
ATOM 650 C CA . GLY A 1 88 ? 25.213 6.307 1.382 1.00 90.12 88 GLY A CA 1
ATOM 651 C C . GLY A 1 88 ? 26.033 5.010 1.367 1.00 90.12 88 GLY A C 1
ATOM 652 O O . GLY A 1 88 ? 27.042 4.880 2.060 1.00 90.12 88 GLY A O 1
ATOM 653 N N . TRP A 1 89 ? 25.670 4.065 0.504 1.00 89.88 89 TRP A N 1
ATOM 654 C CA . TRP A 1 89 ? 26.446 2.855 0.275 1.00 89.88 89 TRP A CA 1
ATOM 655 C C . TRP A 1 89 ? 27.775 3.154 -0.434 1.00 89.88 89 TRP A C 1
ATOM 657 O O . TRP A 1 89 ? 28.806 2.640 -0.021 1.00 89.88 89 TRP A O 1
ATOM 667 N N . LEU A 1 90 ? 27.824 4.033 -1.432 1.00 88.12 90 LEU A N 1
ATOM 668 C CA . LEU A 1 90 ? 29.084 4.418 -2.083 1.00 88.12 90 LEU A CA 1
ATOM 669 C C . LEU A 1 90 ? 30.052 5.131 -1.126 1.00 88.12 90 LEU A C 1
ATOM 671 O O . LEU A 1 90 ? 31.252 4.874 -1.155 1.00 88.12 90 LEU A O 1
ATOM 675 N N . THR A 1 91 ? 29.523 5.981 -0.246 1.00 87.94 91 THR A N 1
ATOM 676 C CA . THR A 1 91 ? 30.296 6.747 0.749 1.00 87.94 91 THR A CA 1
ATOM 677 C C . THR A 1 91 ? 30.700 5.933 1.977 1.00 87.94 91 THR A C 1
ATOM 679 O O . THR A 1 91 ? 31.495 6.403 2.784 1.00 87.94 91 THR A O 1
ATOM 682 N N . GLY A 1 92 ? 30.181 4.713 2.141 1.00 85.44 92 GLY A N 1
ATOM 683 C CA . GLY A 1 92 ? 30.510 3.868 3.291 1.00 85.44 92 GLY A CA 1
ATOM 684 C C . GLY A 1 92 ? 29.618 4.060 4.519 1.00 85.44 92 GLY A C 1
ATOM 685 O O . GLY A 1 92 ? 29.809 3.351 5.502 1.00 85.44 92 GLY A O 1
ATOM 686 N N . THR A 1 93 ? 28.627 4.956 4.476 1.00 87.38 93 THR A N 1
ATOM 687 C CA . THR A 1 93 ? 27.704 5.194 5.607 1.00 87.38 93 THR A CA 1
ATOM 688 C C . THR A 1 93 ? 26.776 4.005 5.870 1.00 87.38 93 THR A C 1
ATOM 690 O O . THR A 1 93 ? 26.424 3.738 7.020 1.00 87.38 93 THR A O 1
ATOM 693 N N . TYR A 1 94 ? 26.426 3.243 4.826 1.00 80.44 94 TYR A N 1
ATOM 694 C CA . TYR A 1 94 ? 25.624 2.022 4.930 1.00 80.44 94 TYR A CA 1
ATOM 695 C C . TYR A 1 94 ? 26.372 0.801 4.366 1.00 80.44 94 TYR A C 1
ATOM 697 O O . TYR A 1 94 ? 27.024 0.875 3.323 1.00 80.44 94 TYR A O 1
ATOM 705 N N . GLY A 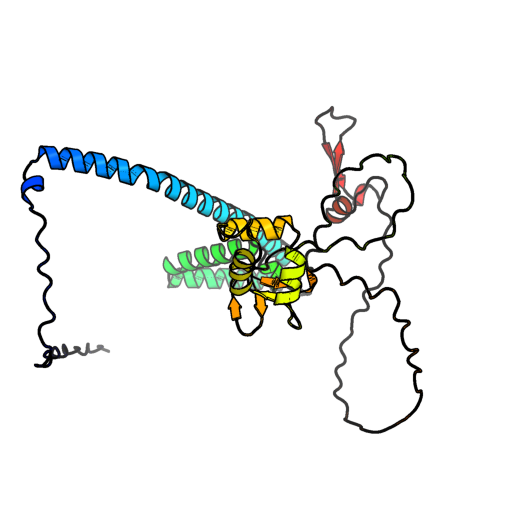1 95 ? 26.250 -0.348 5.041 1.00 72.31 95 GLY A N 1
ATOM 706 C CA . GLY A 1 95 ? 26.816 -1.638 4.618 1.00 72.31 95 GLY A CA 1
ATOM 707 C C . GLY A 1 95 ? 28.084 -2.055 5.373 1.00 72.31 95 GLY A C 1
ATOM 708 O O . GLY A 1 95 ? 28.819 -1.222 5.896 1.00 72.31 95 GLY A O 1
ATOM 709 N N . THR A 1 96 ? 28.322 -3.367 5.442 1.00 63.50 96 THR A N 1
ATOM 710 C CA . THR A 1 96 ? 29.475 -3.990 6.115 1.00 63.50 96 THR A CA 1
ATOM 711 C C . THR A 1 96 ? 30.809 -3.513 5.524 1.00 63.50 96 THR A C 1
ATOM 713 O O . THR A 1 96 ? 30.845 -2.958 4.428 1.00 63.50 96 THR A O 1
ATOM 716 N N . LYS A 1 97 ? 31.907 -3.698 6.273 1.00 75.19 97 LYS A N 1
ATOM 717 C CA . LYS A 1 97 ? 33.266 -3.130 6.099 1.00 75.19 97 LYS A CA 1
ATOM 718 C C . LYS A 1 97 ? 34.008 -3.460 4.776 1.00 75.19 97 LYS A C 1
ATOM 720 O O . LYS A 1 97 ? 35.219 -3.643 4.782 1.00 75.19 97 LYS A O 1
ATOM 725 N N . GLY A 1 98 ? 33.327 -3.568 3.639 1.00 74.38 98 GLY A N 1
ATOM 726 C CA . GLY A 1 98 ? 33.957 -3.623 2.321 1.00 74.38 98 GLY A CA 1
ATOM 727 C C . GLY A 1 98 ? 34.618 -2.290 1.969 1.00 74.38 98 GLY A C 1
ATOM 728 O O . GLY A 1 98 ? 34.057 -1.227 2.251 1.00 74.38 98 GLY A O 1
ATOM 729 N N . SER A 1 99 ? 35.795 -2.353 1.348 1.00 85.50 99 SER A N 1
ATOM 730 C CA . SER A 1 99 ? 36.572 -1.181 0.943 1.00 85.50 99 SER A CA 1
ATOM 731 C C . SER A 1 99 ? 35.835 -0.355 -0.124 1.00 85.50 99 SER A C 1
ATOM 733 O O . SER A 1 99 ? 35.177 -0.902 -1.011 1.00 85.50 99 SER A O 1
ATOM 735 N N . ILE A 1 100 ? 35.956 0.977 -0.056 1.00 86.50 100 ILE A N 1
ATOM 736 C CA . ILE A 1 100 ? 35.436 1.920 -1.068 1.00 86.50 100 ILE A CA 1
ATOM 737 C C . ILE A 1 100 ? 35.804 1.499 -2.509 1.00 86.50 100 ILE A C 1
ATOM 739 O O . ILE A 1 100 ? 34.901 1.459 -3.347 1.00 86.50 100 ILE A O 1
ATOM 743 N N . PRO A 1 101 ? 37.061 1.114 -2.831 1.00 87.56 101 PRO A N 1
ATOM 744 C CA . PRO A 1 101 ? 37.404 0.672 -4.184 1.00 87.56 101 PRO A CA 1
ATOM 745 C C . PRO A 1 101 ? 36.646 -0.582 -4.634 1.00 87.56 101 PRO A C 1
ATOM 747 O O . PRO A 1 101 ? 36.270 -0.660 -5.800 1.00 87.56 101 PRO A O 1
ATOM 750 N N . ALA A 1 102 ? 36.350 -1.534 -3.740 1.00 86.69 102 ALA A N 1
ATOM 751 C CA . ALA A 1 102 ? 35.550 -2.707 -4.101 1.00 86.69 102 ALA A CA 1
ATOM 752 C C . ALA A 1 102 ? 34.104 -2.321 -4.459 1.00 86.69 102 ALA A C 1
ATOM 754 O O . ALA A 1 102 ? 33.528 -2.868 -5.399 1.00 86.69 102 ALA A O 1
ATOM 755 N N . ARG A 1 103 ? 33.529 -1.337 -3.753 1.00 86.69 103 ARG A N 1
ATOM 756 C CA . ARG A 1 103 ? 32.183 -0.813 -4.042 1.00 86.69 103 ARG A CA 1
ATOM 757 C C . ARG A 1 103 ? 32.136 -0.115 -5.400 1.00 86.69 103 ARG A C 1
ATOM 759 O O . ARG A 1 103 ? 31.248 -0.399 -6.200 1.00 86.69 103 ARG A O 1
ATOM 766 N N . LEU A 1 104 ? 33.122 0.739 -5.683 1.00 90.00 104 LEU A N 1
ATOM 767 C CA . LEU A 1 104 ? 33.263 1.393 -6.987 1.00 90.00 104 LEU A CA 1
ATOM 768 C C . LEU A 1 104 ? 33.464 0.370 -8.109 1.00 90.00 104 LEU A C 1
ATOM 770 O O . LEU A 1 104 ? 32.793 0.460 -9.133 1.00 90.00 104 LEU A O 1
ATOM 774 N N . GLY A 1 105 ? 34.312 -0.638 -7.890 1.00 90.69 105 GLY A N 1
ATOM 775 C CA . GLY A 1 105 ? 34.517 -1.735 -8.836 1.00 90.69 105 GLY A CA 1
ATOM 776 C C . GLY A 1 105 ? 33.222 -2.484 -9.154 1.00 90.69 105 GLY A C 1
ATOM 777 O O . GLY A 1 105 ? 32.920 -2.710 -10.323 1.00 90.69 105 GLY A O 1
ATOM 778 N N . GLY A 1 106 ? 32.409 -2.790 -8.137 1.00 88.81 106 GLY A N 1
ATOM 779 C CA . GLY A 1 106 ? 31.098 -3.417 -8.323 1.00 88.81 106 GLY A CA 1
ATOM 780 C C . GLY A 1 106 ? 30.126 -2.563 -9.144 1.00 88.81 106 GLY A C 1
ATOM 781 O O . GLY A 1 106 ? 29.437 -3.087 -10.017 1.00 88.81 106 GLY A O 1
ATOM 782 N N . VAL A 1 107 ? 30.101 -1.244 -8.921 1.00 91.00 107 VAL A N 1
ATOM 783 C CA . VAL A 1 107 ? 29.251 -0.324 -9.700 1.00 91.00 107 VAL A CA 1
ATOM 784 C C . VAL A 1 107 ? 29.719 -0.219 -11.145 1.00 91.00 107 VAL A C 1
ATOM 786 O O . VAL A 1 107 ? 28.894 -0.300 -12.052 1.00 91.00 107 VAL A O 1
ATOM 789 N N . VAL A 1 108 ? 31.027 -0.093 -11.380 1.00 94.19 108 VAL A N 1
ATOM 790 C CA . VAL A 1 108 ? 31.587 -0.071 -12.739 1.00 94.19 108 VAL A CA 1
ATOM 791 C C . VAL A 1 108 ? 31.257 -1.371 -13.473 1.00 94.19 108 VAL A C 1
ATOM 793 O O . VAL A 1 108 ? 30.788 -1.320 -14.608 1.00 94.19 108 VAL A O 1
ATOM 796 N N . LEU A 1 109 ? 31.410 -2.527 -12.818 1.00 95.56 109 LEU A N 1
ATOM 797 C CA . LEU A 1 109 ? 31.052 -3.825 -13.394 1.00 95.56 109 LEU A CA 1
ATOM 798 C C . LEU A 1 109 ? 29.557 -3.900 -13.744 1.00 95.56 109 LEU A C 1
ATOM 800 O O . LEU A 1 109 ? 29.211 -4.341 -14.836 1.00 95.56 109 LEU A O 1
ATOM 804 N N . ALA A 1 110 ? 28.673 -3.429 -12.859 1.00 92.94 110 ALA A N 1
ATOM 805 C CA . ALA A 1 110 ? 27.233 -3.400 -13.113 1.00 92.94 110 ALA A CA 1
ATOM 806 C C . ALA A 1 110 ? 26.864 -2.483 -14.293 1.00 92.94 110 ALA A C 1
ATOM 808 O O . ALA A 1 110 ? 26.034 -2.855 -15.125 1.00 92.94 110 ALA A O 1
ATOM 809 N N . ILE A 1 111 ? 27.502 -1.312 -14.406 1.00 94.19 111 ILE A N 1
ATOM 810 C CA . ILE A 1 111 ? 27.310 -0.391 -15.536 1.00 94.19 111 ILE A CA 1
ATOM 811 C C . ILE A 1 111 ? 27.791 -1.038 -16.838 1.00 94.19 111 ILE A C 1
ATOM 813 O O . ILE A 1 111 ? 27.064 -1.000 -17.828 1.00 94.19 111 ILE A O 1
ATOM 817 N N . LEU A 1 112 ? 28.969 -1.672 -16.842 1.00 96.25 112 LEU A N 1
ATOM 818 C CA . LEU A 1 112 ? 29.505 -2.361 -18.019 1.00 96.25 112 LEU A CA 1
ATOM 819 C C . LEU A 1 112 ? 28.619 -3.534 -18.448 1.00 96.25 112 LEU A C 1
ATOM 821 O O . LEU A 1 112 ? 28.303 -3.646 -19.629 1.00 96.25 112 LEU A O 1
ATOM 825 N N . ALA A 1 113 ? 28.158 -4.361 -17.507 1.00 95.25 113 ALA A N 1
ATOM 826 C CA . ALA A 1 113 ? 27.237 -5.460 -17.794 1.00 95.25 113 ALA A CA 1
ATOM 827 C C . ALA A 1 113 ? 25.904 -4.948 -18.366 1.00 95.25 113 ALA A C 1
ATOM 829 O O . ALA A 1 113 ? 25.388 -5.494 -19.344 1.00 95.25 113 ALA A O 1
ATOM 830 N N . THR A 1 114 ? 25.370 -3.856 -17.811 1.00 93.31 114 THR A N 1
ATOM 831 C CA . THR A 1 114 ? 24.142 -3.221 -18.314 1.00 93.31 114 THR A CA 1
ATOM 832 C C . THR A 1 114 ? 24.360 -2.642 -19.712 1.00 93.31 114 THR A C 1
ATOM 834 O O . THR A 1 114 ? 23.538 -2.857 -20.598 1.00 93.31 114 THR A O 1
ATOM 837 N N . GLY A 1 115 ? 25.488 -1.964 -19.942 1.00 95.00 115 GLY A N 1
ATOM 838 C CA . GLY A 1 115 ? 25.871 -1.419 -21.244 1.00 95.00 115 GLY A CA 1
ATOM 839 C C . GLY A 1 115 ? 26.045 -2.505 -22.304 1.00 95.00 115 GLY A C 1
ATOM 840 O O . GLY A 1 115 ? 25.522 -2.363 -23.406 1.00 95.00 115 GLY A O 1
ATOM 841 N N . HIS A 1 116 ? 26.694 -3.619 -21.955 1.00 96.62 116 HIS A N 1
ATOM 842 C CA . HIS A 1 116 ? 26.822 -4.785 -22.829 1.00 96.62 116 HIS A CA 1
ATOM 843 C C . HIS A 1 116 ? 25.451 -5.380 -23.170 1.00 96.62 116 HIS A C 1
ATOM 845 O O . HIS A 1 116 ? 25.137 -5.596 -24.338 1.00 96.62 116 HIS A O 1
ATOM 851 N N . THR A 1 117 ? 24.592 -5.564 -22.165 1.00 93.75 117 THR A N 1
ATOM 852 C CA . THR A 1 117 ? 23.225 -6.075 -22.364 1.00 93.75 117 THR A CA 1
ATOM 853 C C . THR A 1 117 ? 22.412 -5.156 -23.281 1.00 93.75 117 THR A C 1
ATOM 855 O O . THR A 1 117 ? 21.703 -5.635 -24.166 1.00 93.75 117 THR A O 1
ATOM 858 N N . ILE A 1 118 ? 22.539 -3.833 -23.118 1.00 93.50 118 ILE A N 1
ATOM 859 C CA . ILE A 1 118 ? 21.896 -2.836 -23.987 1.00 93.50 118 ILE A CA 1
ATOM 860 C C . ILE A 1 118 ? 22.469 -2.877 -25.407 1.00 93.50 118 ILE A C 1
ATOM 862 O O . ILE A 1 118 ? 21.706 -2.744 -26.360 1.00 93.50 118 ILE A O 1
ATOM 866 N N . ALA A 1 119 ? 23.775 -3.070 -25.581 1.00 95.50 119 ALA A N 1
ATOM 867 C CA . ALA A 1 119 ? 24.381 -3.170 -26.908 1.00 95.50 119 ALA A CA 1
ATOM 868 C C . ALA A 1 119 ? 23.869 -4.401 -27.675 1.00 95.50 119 ALA A C 1
ATOM 870 O O . ALA A 1 119 ? 23.562 -4.304 -28.864 1.00 95.50 119 ALA A O 1
ATOM 871 N N . GLU A 1 120 ? 23.725 -5.530 -26.980 1.00 96.94 120 GLU A N 1
ATOM 872 C CA . GLU A 1 120 ? 23.283 -6.800 -27.557 1.00 96.94 120 GLU A CA 1
ATOM 873 C C . GLU A 1 120 ? 21.775 -6.816 -27.851 1.00 96.94 120 GLU A C 1
ATOM 875 O O . GLU A 1 120 ? 21.351 -7.207 -28.936 1.00 96.94 120 GLU A O 1
ATOM 880 N N . HIS A 1 121 ? 20.956 -6.319 -26.920 1.00 93.62 121 HIS A N 1
ATOM 881 C CA . HIS A 1 121 ? 19.498 -6.441 -27.000 1.00 93.62 121 HIS A CA 1
ATOM 882 C C . HIS A 1 121 ? 18.791 -5.136 -27.400 1.00 93.62 121 HIS A C 1
ATOM 884 O O . HIS A 1 121 ? 17.604 -5.163 -27.698 1.00 93.62 121 HIS A O 1
ATOM 890 N N . ARG A 1 122 ? 19.478 -3.988 -27.449 1.00 94.31 122 ARG A N 1
ATOM 891 C CA . ARG A 1 122 ? 18.943 -2.662 -27.827 1.00 94.31 122 ARG A CA 1
ATOM 892 C C . ARG A 1 122 ? 17.706 -2.245 -27.011 1.00 94.31 122 ARG A C 1
ATOM 894 O O . ARG A 1 122 ? 17.746 -2.167 -25.783 1.00 94.31 122 ARG A O 1
ATOM 901 N N . THR A 1 123 ? 16.605 -1.927 -27.694 1.00 89.69 123 THR A N 1
ATOM 902 C CA . THR A 1 123 ? 15.369 -1.347 -27.152 1.00 89.69 123 THR A CA 1
ATOM 903 C C . THR A 1 123 ? 14.741 -2.143 -25.997 1.00 89.69 123 THR A C 1
ATOM 905 O O . THR A 1 123 ? 14.430 -1.520 -24.979 1.00 89.69 123 THR A O 1
ATOM 908 N N . PRO A 1 124 ? 14.558 -3.481 -26.072 1.00 92.50 124 PRO A N 1
ATOM 909 C CA . PRO A 1 124 ? 13.991 -4.251 -24.963 1.00 92.50 124 PRO A CA 1
ATOM 910 C C . PRO A 1 124 ? 14.841 -4.205 -23.690 1.00 92.50 124 PRO A C 1
ATOM 912 O O . PRO A 1 124 ? 14.272 -4.152 -22.602 1.00 92.50 124 PRO A O 1
ATOM 915 N N . ALA A 1 125 ? 16.174 -4.151 -23.789 1.00 91.44 125 ALA A N 1
ATOM 916 C CA . ALA A 1 125 ? 17.026 -4.016 -22.606 1.00 91.44 125 ALA A CA 1
ATOM 917 C C . ALA A 1 125 ? 16.857 -2.648 -21.935 1.00 91.44 125 ALA A C 1
ATOM 919 O O . ALA A 1 125 ? 16.711 -2.582 -20.716 1.00 91.44 125 ALA A O 1
ATOM 920 N N . VAL A 1 126 ? 16.796 -1.562 -22.713 1.00 93.81 126 VAL A N 1
ATOM 921 C CA . VAL A 1 126 ? 16.550 -0.216 -22.165 1.00 93.81 126 VAL A CA 1
ATOM 922 C C . VAL A 1 126 ? 15.193 -0.154 -21.460 1.00 93.81 126 VAL A C 1
ATOM 924 O O . VAL A 1 126 ? 15.105 0.330 -20.331 1.00 93.81 126 VAL A O 1
ATOM 927 N N . LEU A 1 127 ? 14.141 -0.694 -22.083 1.00 95.19 127 LEU A N 1
ATOM 928 C CA . LEU A 1 127 ? 12.811 -0.768 -21.471 1.00 95.19 127 LEU A CA 1
ATOM 929 C C . LEU A 1 127 ? 12.808 -1.639 -20.209 1.00 95.19 127 LEU A C 1
ATOM 931 O O . LEU A 1 127 ? 12.196 -1.255 -19.216 1.00 95.19 127 LEU A O 1
ATOM 935 N N . GLY A 1 128 ? 13.523 -2.766 -20.218 1.00 94.19 128 GLY A N 1
ATOM 936 C CA . GLY A 1 128 ? 13.670 -3.646 -19.061 1.00 94.19 128 GLY A CA 1
ATOM 937 C C . GLY A 1 128 ? 14.350 -2.955 -17.879 1.00 94.19 128 GLY A C 1
ATOM 938 O O . GLY A 1 128 ? 13.849 -3.029 -16.759 1.00 94.19 128 GLY A O 1
ATOM 939 N N . VAL A 1 129 ? 15.437 -2.216 -18.126 1.00 94.12 129 VAL A N 1
ATOM 940 C CA . VAL A 1 129 ? 16.147 -1.442 -17.093 1.00 94.12 129 VAL A CA 1
ATOM 941 C C . VAL A 1 129 ? 15.259 -0.330 -16.531 1.00 94.12 129 VAL A C 1
ATOM 943 O O . VAL A 1 129 ? 15.158 -0.187 -15.312 1.00 94.12 129 VAL A O 1
ATOM 946 N N . LEU A 1 130 ? 14.566 0.426 -17.392 1.00 95.25 130 LEU A N 1
ATOM 947 C CA . LEU A 1 130 ? 13.635 1.474 -16.956 1.00 95.25 130 LEU A CA 1
ATOM 948 C C . LEU A 1 130 ? 12.470 0.900 -16.143 1.00 95.25 130 LEU A C 1
ATOM 950 O O . LEU A 1 130 ? 12.093 1.466 -15.116 1.00 95.25 130 LEU A O 1
ATOM 954 N N . TRP A 1 131 ? 11.920 -0.235 -16.573 1.00 96.38 131 TRP A N 1
ATOM 955 C CA . TRP A 1 131 ? 10.842 -0.916 -15.866 1.00 96.38 131 TRP A CA 1
ATOM 956 C C . TRP A 1 131 ? 11.294 -1.451 -14.507 1.00 96.38 131 TRP A C 1
ATOM 958 O O . TRP A 1 131 ? 10.601 -1.256 -13.507 1.00 96.38 131 TRP A O 1
ATOM 968 N N . LEU A 1 132 ? 12.478 -2.065 -14.444 1.00 95.12 132 LEU A N 1
ATOM 969 C CA . LEU A 1 132 ? 13.068 -2.550 -13.200 1.00 95.12 132 LEU A CA 1
ATOM 970 C C . LEU A 1 132 ? 13.315 -1.396 -12.220 1.00 95.12 132 LEU A C 1
ATOM 972 O O . LEU A 1 132 ? 12.944 -1.499 -11.049 1.00 95.12 132 LEU A O 1
ATOM 976 N N . TRP A 1 133 ? 13.872 -0.278 -12.700 1.00 95.56 133 TRP A N 1
ATOM 977 C CA . TRP A 1 133 ? 14.056 0.930 -11.894 1.00 95.56 133 TRP A CA 1
ATOM 978 C C . TRP A 1 133 ? 12.723 1.473 -11.373 1.00 95.56 133 TRP A C 1
ATOM 980 O O . TRP A 1 133 ? 12.597 1.784 -10.189 1.00 95.56 133 TRP A O 1
ATOM 990 N N . PHE A 1 134 ? 11.704 1.540 -12.232 1.00 95.81 134 PHE A N 1
ATOM 991 C CA . PHE A 1 134 ? 10.367 1.983 -11.851 1.00 95.81 134 PHE A CA 1
ATOM 992 C C . PHE A 1 134 ? 9.754 1.108 -10.750 1.00 95.81 134 PHE A C 1
ATOM 994 O O . PHE A 1 134 ? 9.275 1.639 -9.745 1.00 95.81 134 PHE A O 1
ATOM 1001 N N . GLN A 1 135 ? 9.814 -0.220 -10.891 1.00 94.38 135 GLN A N 1
ATOM 1002 C CA . GLN A 1 135 ? 9.321 -1.160 -9.879 1.00 94.38 135 GLN A CA 1
ATOM 1003 C C . GLN A 1 135 ? 10.070 -1.001 -8.553 1.00 94.38 135 GLN A C 1
ATOM 1005 O O . GLN A 1 135 ? 9.439 -0.862 -7.502 1.00 94.38 135 GLN A O 1
ATOM 1010 N N . ALA A 1 136 ? 11.405 -0.941 -8.601 1.00 92.31 136 ALA A N 1
ATOM 1011 C CA . ALA A 1 136 ? 12.232 -0.731 -7.417 1.00 92.31 136 ALA A CA 1
ATOM 1012 C C . ALA A 1 136 ? 11.867 0.582 -6.707 1.00 92.31 136 ALA A C 1
ATOM 1014 O O . ALA A 1 136 ? 11.641 0.586 -5.493 1.00 92.31 136 ALA A O 1
ATOM 1015 N N . ALA A 1 137 ? 11.729 1.684 -7.450 1.00 93.25 137 ALA A N 1
ATOM 1016 C CA . ALA A 1 137 ? 11.338 2.976 -6.900 1.00 93.25 137 ALA A CA 1
ATOM 1017 C C . ALA A 1 137 ? 9.946 2.909 -6.252 1.00 93.25 137 ALA A C 1
ATOM 1019 O O . ALA A 1 137 ? 9.799 3.264 -5.087 1.00 93.25 137 ALA A O 1
ATOM 1020 N N . VAL A 1 138 ? 8.927 2.376 -6.931 1.00 92.12 138 VAL A N 1
ATOM 1021 C CA . VAL A 1 138 ? 7.573 2.278 -6.358 1.00 92.12 138 VAL A CA 1
ATOM 1022 C C . VAL A 1 138 ? 7.542 1.390 -5.107 1.00 92.12 138 VAL A C 1
ATOM 1024 O O . VAL A 1 138 ? 6.925 1.770 -4.109 1.00 92.12 138 VAL A O 1
ATOM 1027 N N . MET A 1 139 ? 8.218 0.236 -5.106 1.00 91.75 139 MET A N 1
ATOM 1028 C CA . MET A 1 139 ? 8.292 -0.643 -3.928 1.00 91.75 139 MET A CA 1
ATOM 1029 C C . MET A 1 139 ? 9.006 0.035 -2.751 1.00 91.75 139 MET A C 1
ATOM 1031 O O . MET A 1 139 ? 8.542 -0.069 -1.611 1.00 91.75 139 MET A O 1
ATOM 1035 N N . THR A 1 140 ? 10.076 0.785 -3.024 1.00 92.00 140 THR A N 1
ATOM 1036 C CA . THR A 1 140 ? 10.785 1.577 -2.008 1.00 92.00 140 THR A CA 1
ATOM 1037 C C . THR A 1 140 ? 9.899 2.693 -1.461 1.00 92.00 140 THR A C 1
ATOM 1039 O O . THR A 1 140 ? 9.762 2.829 -0.249 1.00 92.00 140 THR A O 1
ATOM 1042 N N . GLY A 1 141 ? 9.217 3.446 -2.329 1.00 86.88 141 GLY A N 1
ATOM 1043 C CA . GLY A 1 141 ? 8.325 4.540 -1.936 1.00 86.88 141 GLY A CA 1
ATOM 1044 C C . GLY A 1 141 ? 7.110 4.087 -1.120 1.00 86.88 141 GLY A C 1
ATOM 1045 O O . GLY A 1 141 ? 6.534 4.886 -0.385 1.00 86.88 141 GLY A O 1
ATOM 1046 N N . ARG A 1 142 ? 6.734 2.805 -1.209 1.00 89.38 142 ARG A N 1
ATOM 1047 C CA . ARG A 1 142 ? 5.689 2.174 -0.383 1.00 89.38 142 ARG A CA 1
ATOM 1048 C C . ARG A 1 142 ? 6.200 1.626 0.957 1.00 89.38 142 ARG A C 1
ATOM 1050 O O . ARG A 1 142 ? 5.401 1.059 1.699 1.00 89.38 142 ARG A O 1
ATOM 1057 N N . GLY A 1 143 ? 7.497 1.739 1.254 1.00 86.69 143 GLY A N 1
ATOM 1058 C CA . GLY A 1 143 ? 8.107 1.214 2.482 1.00 86.69 143 GLY A CA 1
ATOM 1059 C C . GLY A 1 143 ? 8.274 -0.311 2.499 1.00 86.69 143 GLY A C 1
ATOM 1060 O O . GLY A 1 143 ? 8.455 -0.908 3.559 1.00 86.69 143 GLY A O 1
ATOM 1061 N N . LEU A 1 144 ? 8.197 -0.983 1.342 1.00 86.94 144 LEU A N 1
ATOM 1062 C CA . LEU A 1 144 ? 8.346 -2.443 1.288 1.00 86.94 144 LEU A CA 1
ATOM 1063 C C . LEU A 1 144 ? 9.792 -2.882 1.575 1.00 86.94 144 LEU A C 1
ATOM 1065 O O . LEU A 1 144 ? 10.018 -3.951 2.136 1.00 86.94 144 LEU A O 1
ATOM 1069 N N . LEU A 1 145 ? 10.762 -2.039 1.218 1.00 82.38 145 LEU A N 1
ATOM 1070 C CA . LEU A 1 145 ? 12.183 -2.275 1.463 1.00 82.38 145 LEU A CA 1
ATOM 1071 C C . LEU A 1 145 ? 12.520 -2.226 2.959 1.00 82.38 145 LEU A C 1
ATOM 1073 O O . LEU A 1 145 ? 13.249 -3.088 3.437 1.00 82.38 145 LEU A O 1
ATOM 1077 N N . ASP A 1 146 ? 11.909 -1.316 3.722 1.00 80.69 146 ASP A N 1
ATOM 1078 C CA . ASP A 1 146 ? 12.082 -1.253 5.182 1.00 80.69 146 ASP A CA 1
ATOM 1079 C C . ASP A 1 146 ? 11.517 -2.494 5.886 1.00 80.69 146 ASP A C 1
ATOM 1081 O O . ASP A 1 146 ? 12.073 -2.961 6.884 1.00 80.69 146 ASP A O 1
ATOM 1085 N N . ARG A 1 147 ? 10.442 -3.072 5.329 1.00 81.88 147 ARG A N 1
ATOM 1086 C CA . ARG A 1 147 ? 9.892 -4.360 5.778 1.00 81.88 147 ARG A CA 1
ATOM 1087 C C . ARG A 1 147 ? 10.821 -5.525 5.447 1.00 81.88 147 ARG A C 1
ATOM 1089 O O . ARG A 1 147 ? 11.070 -6.348 6.320 1.00 81.88 147 ARG A O 1
ATOM 1096 N N . LEU A 1 148 ? 11.351 -5.587 4.223 1.00 78.56 148 LEU A N 1
ATOM 1097 C CA . LEU A 1 148 ? 12.292 -6.637 3.804 1.00 78.56 148 LEU A CA 1
ATOM 1098 C C . LEU A 1 148 ? 13.603 -6.595 4.591 1.00 78.56 148 LEU A C 1
ATOM 1100 O O . LEU A 1 148 ? 14.148 -7.637 4.936 1.00 78.56 148 LEU A O 1
ATOM 1104 N N . LEU A 1 149 ? 14.088 -5.399 4.918 1.00 77.62 149 LEU A N 1
ATOM 1105 C CA . LEU A 1 149 ? 15.296 -5.208 5.718 1.00 77.62 149 LEU A CA 1
ATOM 1106 C C . LEU A 1 149 ? 15.075 -5.483 7.215 1.00 77.62 149 LEU A C 1
ATOM 1108 O O . LEU A 1 149 ? 16.001 -5.288 8.000 1.00 77.62 149 LEU A O 1
ATOM 1112 N N . GLY A 1 150 ? 13.863 -5.879 7.631 1.00 71.75 150 GLY A N 1
ATOM 1113 C CA . GLY A 1 150 ? 13.521 -6.134 9.035 1.00 71.75 150 GLY A CA 1
ATOM 1114 C C . GLY A 1 150 ? 13.652 -4.900 9.935 1.00 71.75 150 GLY A C 1
ATOM 1115 O O . GLY A 1 150 ? 13.625 -5.020 11.157 1.00 71.75 150 GLY A O 1
ATOM 1116 N N . LYS A 1 151 ? 13.816 -3.709 9.342 1.00 62.69 151 LYS A N 1
ATOM 1117 C CA . LYS A 1 151 ? 14.022 -2.437 10.047 1.00 62.69 151 LYS A CA 1
ATOM 1118 C C . LYS A 1 151 ? 12.726 -1.693 10.325 1.00 62.69 151 LYS A C 1
ATOM 1120 O O . LYS A 1 151 ? 12.753 -0.725 11.083 1.00 62.69 151 LYS A O 1
ATOM 1125 N N . ALA A 1 152 ? 11.605 -2.146 9.766 1.00 54.44 152 ALA A N 1
ATOM 1126 C CA . ALA A 1 152 ? 10.281 -1.712 10.180 1.00 54.44 152 ALA A CA 1
ATOM 1127 C C . ALA A 1 152 ? 10.027 -2.174 11.625 1.00 54.44 152 ALA A C 1
ATOM 1129 O O . ALA A 1 152 ? 9.393 -3.195 11.882 1.00 54.44 152 ALA A O 1
ATOM 1130 N N . LYS A 1 153 ? 10.568 -1.407 12.576 1.00 49.47 153 LYS A N 1
ATOM 1131 C CA . LYS A 1 153 ? 10.149 -1.389 13.972 1.00 49.47 153 LYS A CA 1
ATOM 1132 C C . LYS A 1 153 ? 8.632 -1.237 13.931 1.00 49.47 153 LYS A C 1
ATOM 1134 O O . LYS A 1 153 ? 8.159 -0.262 13.351 1.00 49.47 153 LYS A O 1
ATOM 1139 N N . ALA A 1 154 ? 7.907 -2.239 14.433 1.00 51.16 154 ALA A N 1
ATOM 1140 C CA . ALA A 1 154 ? 6.453 -2.211 14.514 1.00 51.16 154 ALA A CA 1
ATOM 1141 C C . ALA A 1 154 ? 6.042 -0.828 15.024 1.00 51.16 154 ALA A C 1
ATOM 1143 O O . ALA A 1 154 ? 6.482 -0.417 16.099 1.00 51.16 154 ALA A O 1
ATOM 1144 N N . GLU A 1 155 ? 5.330 -0.080 14.185 1.00 45.16 155 GLU A N 1
ATOM 1145 C CA . GLU A 1 155 ? 4.856 1.254 14.518 1.00 45.16 155 GLU A CA 1
ATOM 1146 C C . GLU A 1 155 ? 4.081 1.119 15.837 1.00 45.16 155 GLU A C 1
ATOM 1148 O O . GLU A 1 155 ? 3.132 0.329 15.885 1.00 45.16 155 GLU A O 1
ATOM 1153 N N . PRO A 1 156 ? 4.533 1.749 16.940 1.00 45.81 156 PRO A N 1
ATOM 1154 C CA . PRO A 1 156 ? 3.803 1.668 18.190 1.00 45.81 156 PRO A CA 1
ATOM 1155 C C . PRO A 1 156 ? 2.398 2.222 17.927 1.00 45.81 156 PRO A C 1
ATOM 1157 O O . PRO A 1 156 ? 2.279 3.240 17.237 1.00 45.81 156 PRO A O 1
ATOM 1160 N N . PRO A 1 157 ? 1.344 1.543 18.410 1.00 41.44 157 PRO A N 1
ATOM 1161 C CA . PRO A 1 157 ? -0.031 1.954 18.172 1.00 41.44 157 PRO A CA 1
ATOM 1162 C C . PRO A 1 157 ? -0.165 3.432 18.530 1.00 41.44 157 PRO A C 1
ATOM 1164 O O . PRO A 1 157 ? 0.235 3.840 19.622 1.00 41.44 157 PRO A O 1
ATOM 1167 N N . GLN A 1 158 ? -0.659 4.236 17.583 1.00 40.47 158 GLN A N 1
ATOM 1168 C CA . GLN A 1 158 ? -0.914 5.653 17.814 1.00 40.47 158 GLN A CA 1
ATOM 1169 C C . GLN A 1 158 ? -1.731 5.785 19.106 1.00 40.47 158 GLN A C 1
ATOM 1171 O O . GLN A 1 158 ? -2.819 5.206 19.181 1.00 40.47 158 GLN A O 1
ATOM 1176 N N . PRO A 1 159 ? -1.232 6.493 20.136 1.00 43.00 159 PRO A N 1
ATOM 1177 C CA . PRO A 1 159 ? -2.029 6.737 21.322 1.00 43.00 159 PRO A CA 1
ATOM 1178 C C . PRO A 1 159 ? -3.281 7.518 20.898 1.00 43.00 159 PRO A C 1
ATOM 1180 O O . PRO A 1 159 ? -3.173 8.449 20.091 1.00 43.00 159 PRO A O 1
ATOM 1183 N N . PRO A 1 160 ? -4.469 7.131 21.392 1.00 46.81 160 PRO A N 1
ATOM 1184 C CA . PRO A 1 160 ? -5.721 7.759 21.004 1.00 46.81 160 PRO A CA 1
ATOM 1185 C C . PRO A 1 160 ? -5.646 9.260 21.269 1.00 46.81 160 PRO A C 1
ATOM 1187 O O . PRO A 1 160 ? -5.156 9.701 22.313 1.00 46.81 160 PRO A O 1
ATOM 1190 N N . ALA A 1 161 ? -6.123 10.038 20.299 1.00 43.94 161 ALA A N 1
ATOM 1191 C CA . ALA A 1 161 ? -6.250 11.480 20.405 1.00 43.94 161 ALA A CA 1
ATOM 1192 C C . ALA A 1 161 ? -6.945 11.833 21.728 1.00 43.94 161 ALA A C 1
ATOM 1194 O O . ALA A 1 161 ? -8.118 11.512 21.936 1.00 43.94 161 ALA A O 1
ATOM 1195 N N . LYS A 1 162 ? -6.195 12.469 22.636 1.00 42.69 162 LYS A N 1
ATOM 1196 C CA . LYS A 1 162 ? -6.721 13.021 23.884 1.00 42.69 162 LYS A CA 1
ATOM 1197 C C . LYS A 1 162 ? -7.834 13.999 23.528 1.00 42.69 162 LYS A C 1
ATOM 1199 O O . LYS A 1 162 ? -7.583 15.094 23.031 1.00 42.69 162 LYS A O 1
ATOM 1204 N N . THR A 1 163 ? -9.063 13.555 23.747 1.00 44.38 163 THR A N 1
ATOM 1205 C CA . THR A 1 163 ? -10.256 14.383 23.635 1.00 44.38 163 THR A CA 1
ATOM 1206 C C . THR A 1 163 ? -10.362 15.216 24.907 1.00 44.38 163 THR A C 1
ATOM 1208 O O . THR A 1 163 ? -10.062 14.730 25.995 1.00 44.38 163 THR A O 1
ATOM 1211 N N 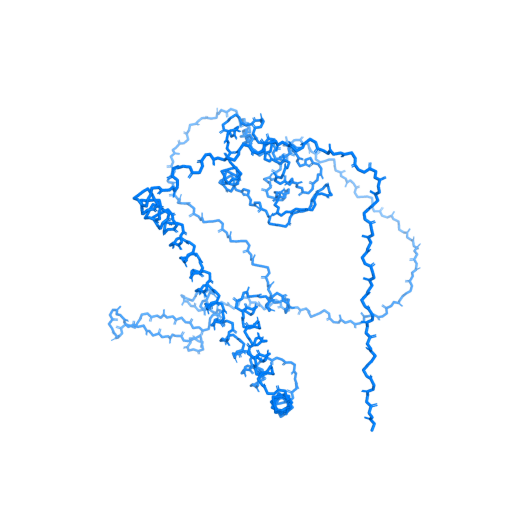. GLY A 1 164 ? -10.727 16.481 24.712 1.00 43.47 164 GLY A N 1
ATOM 1212 C CA . GLY A 1 164 ? -10.771 17.575 25.674 1.00 43.47 164 GLY A CA 1
ATOM 1213 C C . GLY A 1 164 ? -11.097 17.227 27.126 1.00 43.47 164 GLY A C 1
ATOM 1214 O O . GLY A 1 164 ? -12.119 16.629 27.449 1.00 43.47 164 GLY A O 1
ATOM 1215 N N . GLU A 1 165 ? -10.220 17.739 27.977 1.00 45.50 165 GLU A N 1
ATOM 1216 C CA . GLU A 1 165 ? -10.439 18.146 29.357 1.00 45.50 165 GLU A CA 1
ATOM 1217 C C . GLU A 1 165 ? -11.802 18.848 29.520 1.00 45.50 165 GLU A C 1
ATOM 1219 O O . GLU A 1 165 ? -12.043 19.919 28.958 1.00 45.50 165 GLU A O 1
ATOM 1224 N N . LYS A 1 166 ? -12.716 18.216 30.267 1.00 40.22 166 LYS A N 1
ATOM 1225 C CA . LYS A 1 166 ? -13.992 18.798 30.694 1.00 40.22 166 LYS A CA 1
ATOM 1226 C C . LYS A 1 166 ? -14.012 18.853 32.222 1.00 40.22 166 LYS A C 1
ATOM 1228 O O . LYS A 1 166 ? -13.748 17.864 32.898 1.00 40.22 166 LYS A O 1
ATOM 1233 N N . THR A 1 167 ? -14.276 20.058 32.706 1.00 40.94 167 THR A N 1
ATOM 1234 C CA . THR A 1 167 ? -14.289 20.574 34.080 1.00 40.94 167 THR A CA 1
ATOM 1235 C C . THR A 1 167 ? -15.066 19.700 35.089 1.00 40.94 167 THR A C 1
ATOM 1237 O O . THR A 1 167 ? -16.069 19.100 34.700 1.00 40.94 167 THR A O 1
ATOM 1240 N N . PRO A 1 168 ? -14.675 19.654 36.384 1.00 49.94 168 PRO A N 1
ATOM 1241 C CA . PRO A 1 168 ? -15.355 18.853 37.404 1.00 49.94 168 PRO A CA 1
ATOM 1242 C C . PRO A 1 168 ? -16.695 19.483 37.810 1.00 49.94 168 PRO A C 1
ATOM 1244 O O . PRO A 1 168 ? -16.746 20.663 38.155 1.00 49.94 168 PRO A O 1
ATOM 1247 N N . GLN A 1 169 ? -17.764 18.685 37.818 1.00 42.56 169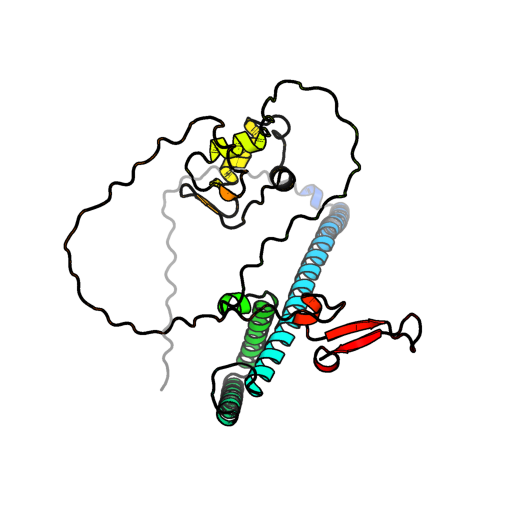 GLN A N 1
ATOM 1248 C CA . GLN A 1 169 ? -19.072 19.038 38.382 1.00 42.56 169 GLN A CA 1
ATOM 1249 C C . GLN A 1 169 ? -19.363 18.126 39.597 1.00 42.56 169 GLN A C 1
ATOM 1251 O O . GLN A 1 169 ? -18.921 16.975 39.584 1.00 42.56 169 GLN A O 1
ATOM 1256 N N . PRO A 1 170 ? -20.026 18.616 40.667 1.00 52.06 170 PRO A N 1
ATOM 1257 C CA . PRO A 1 170 ? -20.024 17.969 41.979 1.00 52.06 170 PRO A CA 1
ATOM 1258 C C . PRO A 1 170 ? -20.913 16.725 42.050 1.00 52.06 170 PRO A C 1
ATOM 1260 O O . PRO A 1 170 ? -21.942 16.634 41.383 1.00 52.06 170 PRO A O 1
ATOM 1263 N N . ALA A 1 171 ? -20.506 15.807 42.925 1.00 46.62 171 ALA A N 1
ATOM 1264 C CA . ALA A 1 171 ? -21.139 14.528 43.211 1.00 46.62 171 ALA A CA 1
ATOM 1265 C C . ALA A 1 171 ? -22.566 14.643 43.781 1.00 46.62 171 ALA A C 1
ATOM 1267 O O . ALA A 1 171 ? -22.807 15.454 44.680 1.00 46.62 171 ALA A O 1
ATOM 1268 N N . PRO A 1 172 ? -23.462 13.730 43.370 1.00 51.28 172 PRO A N 1
ATOM 1269 C CA . PRO A 1 172 ? -24.544 13.253 44.215 1.00 51.28 172 PRO A CA 1
ATOM 1270 C C . PRO A 1 172 ? -24.428 11.746 44.512 1.00 51.28 172 PRO A C 1
ATOM 1272 O O . PRO A 1 172 ? -24.258 10.928 43.615 1.00 51.28 172 PRO A O 1
ATOM 1275 N N . ALA A 1 173 ? -24.527 11.462 45.811 1.00 49.94 173 ALA A N 1
ATOM 1276 C CA . ALA A 1 173 ? -25.005 10.275 46.527 1.00 49.94 173 ALA A CA 1
ATOM 1277 C C . ALA A 1 173 ? -25.002 8.882 45.855 1.00 49.94 173 ALA A C 1
ATOM 1279 O O . ALA A 1 173 ? -25.654 8.633 44.841 1.00 49.94 173 ALA A O 1
ATOM 1280 N N . ASP A 1 174 ? -24.361 7.957 46.578 1.00 51.91 174 ASP A N 1
ATOM 1281 C CA . ASP A 1 174 ? -24.325 6.506 46.405 1.00 51.91 174 ASP A CA 1
ATOM 1282 C C . ASP A 1 174 ? -25.660 5.892 45.963 1.00 51.91 174 ASP A C 1
ATOM 1284 O O . ASP A 1 174 ? -26.625 5.790 46.723 1.00 51.91 174 ASP A O 1
ATOM 1288 N N . THR A 1 175 ? -25.673 5.407 44.723 1.00 45.09 175 THR A N 1
ATOM 1289 C CA . THR A 1 175 ? -26.638 4.420 44.229 1.00 45.09 175 THR A CA 1
ATOM 1290 C C . THR A 1 175 ? -25.845 3.131 43.981 1.00 45.09 175 THR A C 1
ATOM 1292 O O . THR A 1 175 ? -24.742 3.226 43.442 1.00 45.09 175 THR A O 1
ATOM 1295 N N . PRO A 1 176 ? -26.320 1.941 44.395 1.00 50.38 176 PRO A N 1
ATOM 1296 C CA . PRO A 1 176 ? -25.545 0.703 44.313 1.00 50.38 176 PRO A CA 1
ATOM 1297 C C . PRO A 1 176 ? -25.019 0.439 42.894 1.00 50.38 176 PRO A C 1
ATOM 1299 O O . PRO A 1 176 ? -25.775 0.410 41.925 1.00 50.38 176 PRO A O 1
ATOM 1302 N N . ASP A 1 177 ? -23.701 0.256 42.842 1.00 47.38 177 ASP A N 1
ATOM 1303 C CA . ASP A 1 177 ? -22.789 0.076 41.708 1.00 47.38 177 ASP A CA 1
ATOM 1304 C C . ASP A 1 177 ? -23.220 -1.096 40.794 1.00 47.38 177 ASP A C 1
ATOM 1306 O O . ASP A 1 177 ? -22.709 -2.215 40.883 1.00 47.38 177 ASP A O 1
ATOM 1310 N N . GLN A 1 178 ? -24.220 -0.869 39.932 1.00 54.12 178 GLN A N 1
ATOM 1311 C CA . GLN A 1 178 ? -24.513 -1.743 38.795 1.00 54.12 178 GLN A CA 1
ATOM 1312 C C . GLN A 1 178 ? -23.390 -1.567 37.775 1.00 54.12 178 GLN A C 1
ATOM 1314 O O . GLN A 1 178 ? -23.246 -0.501 37.177 1.00 54.12 178 GLN A O 1
ATOM 1319 N N . ALA A 1 179 ? -22.594 -2.622 37.586 1.00 58.94 179 ALA A N 1
ATOM 1320 C CA . ALA A 1 179 ? -21.553 -2.663 36.568 1.00 58.94 179 ALA A CA 1
ATOM 1321 C C . ALA A 1 179 ? -22.112 -2.160 35.220 1.00 58.94 179 ALA A C 1
ATOM 1323 O O . ALA A 1 179 ? -23.208 -2.580 34.833 1.00 58.94 179 ALA A O 1
ATOM 1324 N N . PRO A 1 180 ? -21.402 -1.258 34.515 1.00 66.75 180 PRO A N 1
ATOM 1325 C CA . PRO A 1 180 ? -21.892 -0.671 33.276 1.00 66.75 180 PRO A CA 1
ATOM 1326 C C . PRO A 1 180 ? -22.242 -1.784 32.290 1.00 66.75 180 PRO A C 1
ATOM 1328 O O . PRO A 1 180 ? -21.393 -2.612 31.955 1.00 66.75 180 PRO A O 1
ATOM 1331 N N . ALA A 1 181 ? -23.506 -1.817 31.864 1.00 78.00 181 ALA A N 1
ATOM 1332 C CA . ALA A 1 181 ? -23.991 -2.792 30.901 1.00 78.00 181 ALA A CA 1
ATOM 1333 C C . ALA A 1 181 ? -23.119 -2.720 29.640 1.00 78.00 181 ALA A C 1
ATOM 1335 O O . ALA A 1 181 ? -22.971 -1.655 29.035 1.00 78.00 181 ALA A O 1
ATOM 1336 N N . GLU A 1 182 ? -22.498 -3.842 29.274 1.00 81.69 182 GLU A N 1
ATOM 1337 C CA . GLU A 1 182 ? -21.663 -3.917 28.080 1.00 81.69 182 GLU A CA 1
ATOM 1338 C C . GLU A 1 182 ? -22.484 -3.509 26.852 1.00 81.69 182 GLU A C 1
ATOM 1340 O O . GLU A 1 182 ? -23.646 -3.896 26.710 1.00 81.69 182 GLU A O 1
ATOM 1345 N N . ALA A 1 183 ? -21.888 -2.721 25.953 1.00 91.12 183 ALA A N 1
ATOM 1346 C CA . ALA A 1 183 ? -22.563 -2.329 24.723 1.00 91.12 183 ALA A CA 1
ATOM 1347 C C . ALA A 1 183 ? -23.029 -3.588 23.955 1.00 91.12 183 ALA A C 1
ATOM 1349 O O . ALA A 1 183 ? -22.255 -4.545 23.839 1.00 91.12 183 ALA A O 1
ATOM 1350 N N . PRO A 1 184 ? -24.248 -3.600 23.381 1.00 94.12 184 PRO A N 1
ATOM 1351 C CA . PRO A 1 184 ? -24.838 -4.804 22.784 1.00 94.12 184 PRO A CA 1
ATOM 1352 C C . PRO A 1 184 ? -23.982 -5.386 21.647 1.00 94.12 184 PRO A C 1
ATOM 1354 O O . PRO A 1 184 ? -23.919 -6.599 21.461 1.00 94.12 184 PRO A O 1
ATOM 1357 N N . LEU A 1 185 ? -23.249 -4.529 20.928 1.00 94.75 185 LEU A N 1
ATOM 1358 C CA . LEU A 1 185 ? -22.286 -4.936 19.905 1.00 94.75 185 LEU A CA 1
ATOM 1359 C C . LEU A 1 185 ? -21.086 -5.702 20.489 1.00 94.75 185 LEU A C 1
ATOM 1361 O O . LEU A 1 185 ? -20.659 -6.701 19.917 1.00 94.75 185 LEU A O 1
ATOM 1365 N N . THR A 1 186 ? -20.552 -5.255 21.626 1.00 94.50 186 THR A N 1
ATOM 1366 C CA . THR A 1 186 ? -19.425 -5.905 22.314 1.00 94.50 186 THR A CA 1
ATOM 1367 C C . THR A 1 186 ? -19.825 -7.284 22.824 1.00 94.50 186 THR A C 1
ATOM 1369 O O . THR A 1 186 ? -19.083 -8.247 22.625 1.00 94.50 186 THR A O 1
ATOM 1372 N N . ALA A 1 187 ? -21.021 -7.393 23.413 1.00 94.00 187 ALA A N 1
ATOM 1373 C CA . ALA A 1 187 ? -21.578 -8.666 23.861 1.00 94.00 187 ALA A CA 1
ATOM 1374 C C . ALA A 1 187 ? -21.733 -9.654 22.689 1.00 94.00 187 ALA A C 1
ATOM 1376 O O . ALA A 1 187 ? -21.276 -10.793 22.782 1.00 94.00 187 ALA A O 1
ATOM 1377 N N . LEU A 1 188 ? -22.271 -9.191 21.552 1.00 96.06 188 LEU A N 1
ATOM 1378 C CA . LEU A 1 188 ? -22.410 -9.995 20.334 1.00 96.06 188 LEU A CA 1
ATOM 1379 C C . LEU A 1 188 ? -21.061 -10.488 19.793 1.00 96.06 188 LEU A C 1
ATOM 1381 O O . LEU A 1 188 ? -20.918 -11.662 19.455 1.00 96.06 188 LEU A O 1
ATOM 1385 N N . ILE A 1 189 ? -20.065 -9.601 19.694 1.00 95.56 189 ILE A N 1
ATOM 1386 C CA . ILE A 1 189 ? -18.729 -9.970 19.205 1.00 95.56 189 ILE A CA 1
ATOM 1387 C C . ILE A 1 189 ? -18.106 -11.010 20.140 1.00 95.56 189 ILE A C 1
ATOM 1389 O O . ILE A 1 189 ? -17.570 -12.008 19.664 1.00 95.56 189 ILE A O 1
ATOM 1393 N N . ARG A 1 190 ? -18.212 -10.819 21.459 1.00 94.44 190 ARG A N 1
ATOM 1394 C CA . ARG A 1 190 ? -17.667 -11.756 22.446 1.00 94.44 190 ARG A CA 1
ATOM 1395 C C . ARG A 1 190 ? -18.333 -13.131 22.364 1.00 94.44 190 ARG A C 1
ATOM 1397 O O . ARG A 1 190 ? -17.626 -14.136 22.386 1.00 94.44 190 ARG A O 1
ATOM 1404 N N . GLU A 1 191 ? -19.653 -13.177 22.208 1.00 95.31 191 GLU A N 1
ATOM 1405 C CA . GLU A 1 191 ? -20.397 -14.427 22.023 1.00 95.31 191 GLU A CA 1
ATOM 1406 C C . GLU A 1 191 ? -19.964 -15.168 20.748 1.00 95.31 191 GLU A C 1
ATOM 1408 O O . GLU A 1 191 ? -19.701 -16.368 20.788 1.00 95.31 191 GLU A O 1
ATOM 1413 N N . LEU A 1 192 ? -19.832 -14.461 19.618 1.00 95.62 192 LEU A N 1
ATOM 1414 C CA . LEU A 1 192 ? -19.439 -15.077 18.345 1.00 95.62 192 LEU A CA 1
ATOM 1415 C C . LEU A 1 192 ? -17.988 -15.570 18.336 1.00 95.62 192 LEU A C 1
ATOM 1417 O O . LEU A 1 192 ? -17.686 -16.571 17.675 1.00 95.62 192 LEU A O 1
ATOM 1421 N N . ILE A 1 193 ? -17.096 -14.868 19.044 1.00 94.50 193 ILE A N 1
ATOM 1422 C CA . ILE A 1 193 ? -15.698 -15.273 19.215 1.00 94.50 193 ILE A CA 1
ATOM 1423 C C . ILE A 1 193 ? -15.622 -16.568 20.026 1.00 94.50 193 ILE A C 1
ATOM 1425 O O . ILE A 1 193 ? -14.950 -17.504 19.594 1.00 94.50 193 ILE A O 1
ATOM 1429 N N . GLY A 1 194 ? -16.320 -16.644 21.163 1.00 93.31 194 GLY A N 1
ATOM 1430 C CA . GLY A 1 194 ? -16.224 -17.786 22.072 1.00 93.31 194 GLY A CA 1
ATOM 1431 C C . GLY A 1 194 ? -14.772 -18.047 22.491 1.00 93.31 194 GLY A C 1
ATOM 1432 O O . GLY A 1 194 ? -14.097 -17.160 23.021 1.00 93.31 194 GLY A O 1
ATOM 1433 N N . ASP A 1 195 ? -14.279 -19.252 22.204 1.00 91.00 195 ASP A N 1
ATOM 1434 C CA . ASP A 1 195 ? -12.908 -19.672 22.519 1.00 91.00 195 ASP A CA 1
ATOM 1435 C C . ASP A 1 195 ? -11.886 -19.375 21.409 1.00 91.00 195 ASP A C 1
ATOM 1437 O O . ASP A 1 195 ? -10.689 -19.593 21.592 1.00 91.00 195 ASP A O 1
ATOM 1441 N N . ASP A 1 196 ? -12.321 -18.841 20.266 1.00 91.75 196 ASP A N 1
ATOM 1442 C CA . ASP A 1 196 ? -11.429 -18.546 19.148 1.00 91.75 196 ASP A CA 1
ATOM 1443 C C . ASP A 1 196 ? -10.643 -17.234 19.328 1.00 91.75 196 ASP A C 1
ATOM 1445 O O . ASP A 1 196 ? -10.883 -16.413 20.216 1.00 91.75 196 ASP A O 1
ATOM 1449 N N . ASN A 1 197 ? -9.691 -17.009 18.419 1.00 91.00 197 ASN A N 1
ATOM 1450 C CA . ASN A 1 197 ? -8.861 -15.799 18.379 1.00 91.00 197 ASN A CA 1
ATOM 1451 C C . ASN A 1 197 ? -9.587 -14.557 17.822 1.00 91.00 197 ASN A C 1
ATOM 1453 O O . ASN A 1 197 ? -9.014 -13.467 17.814 1.00 91.00 197 ASN A O 1
ATOM 1457 N N . GLY A 1 198 ? -10.813 -14.699 17.314 1.00 93.62 198 GLY A N 1
ATOM 1458 C CA . GLY A 1 198 ? -11.594 -13.596 16.753 1.00 93.62 198 GLY A CA 1
ATOM 1459 C C . GLY A 1 198 ? -12.702 -14.065 15.805 1.00 93.62 198 GLY A C 1
ATOM 1460 O O . GLY A 1 198 ? -12.890 -15.263 15.592 1.00 93.62 198 GLY A O 1
ATOM 1461 N N . VAL A 1 199 ? -13.419 -13.113 15.204 1.00 94.94 199 VAL A N 1
ATOM 1462 C CA . VAL A 1 199 ? -14.566 -13.374 14.321 1.00 94.94 199 VAL A CA 1
ATOM 1463 C C . VAL A 1 199 ? -14.364 -12.748 12.939 1.00 94.94 199 VAL A C 1
ATOM 1465 O O . VAL A 1 199 ? -13.961 -11.593 12.792 1.00 94.94 199 VAL A O 1
ATOM 1468 N N . HIS A 1 200 ? -14.648 -13.515 11.884 1.00 95.88 200 HIS A N 1
ATOM 1469 C CA . HIS A 1 200 ? -14.553 -13.030 10.505 1.00 95.88 200 HIS A CA 1
ATOM 1470 C C . HIS A 1 200 ? -15.785 -12.185 10.127 1.00 95.88 200 HIS A C 1
ATOM 1472 O O . HIS A 1 200 ? -16.911 -12.517 10.507 1.00 95.88 200 HIS A O 1
ATOM 1478 N N . LEU A 1 201 ? -15.612 -11.124 9.323 1.00 94.81 201 LEU A N 1
ATOM 1479 C CA . LEU A 1 201 ? -16.713 -10.209 8.967 1.00 94.81 201 LEU A CA 1
ATOM 1480 C C . LEU A 1 201 ? -17.855 -10.887 8.199 1.00 94.81 201 LEU A C 1
ATOM 1482 O O . LEU A 1 201 ? -18.987 -10.417 8.262 1.00 94.81 201 LEU A O 1
ATOM 1486 N N . SER A 1 202 ? -17.579 -11.980 7.484 1.00 94.38 202 SER A N 1
ATOM 1487 C CA . SER A 1 202 ? -18.623 -12.750 6.790 1.00 94.38 202 S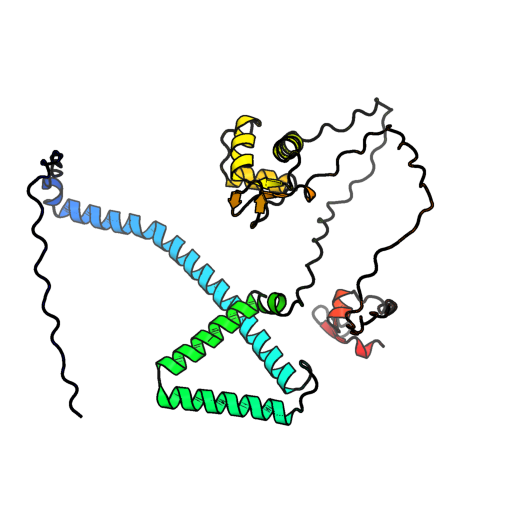ER A CA 1
ATOM 1488 C C . SER A 1 202 ? -19.612 -13.416 7.747 1.00 94.38 202 SER A C 1
ATOM 1490 O O . SER A 1 202 ? -20.740 -13.663 7.346 1.00 94.38 202 SER A O 1
ATOM 1492 N N . VAL A 1 203 ? -19.195 -13.703 8.984 1.00 95.12 203 VAL A N 1
ATOM 1493 C CA . VAL A 1 203 ? -20.044 -14.284 10.036 1.00 95.12 203 VAL A CA 1
ATOM 1494 C C . VAL A 1 203 ? -20.630 -13.176 10.907 1.00 95.12 203 VAL A C 1
ATOM 1496 O O . VAL A 1 203 ? -21.815 -13.194 11.223 1.00 95.12 203 VAL A O 1
ATOM 1499 N N . LEU A 1 204 ? -19.816 -12.167 11.236 1.00 95.81 204 LEU A N 1
ATOM 1500 C CA . LEU A 1 204 ? -20.235 -11.058 12.089 1.00 95.81 204 LEU A CA 1
ATOM 1501 C C . LEU A 1 204 ? -21.343 -10.208 11.448 1.00 95.81 204 LEU A C 1
ATOM 1503 O O . LEU A 1 204 ? -22.293 -9.841 12.127 1.00 95.81 204 LEU A O 1
ATOM 1507 N N . ARG A 1 205 ? -21.260 -9.898 10.146 1.00 96.25 205 ARG A N 1
ATOM 1508 C CA . ARG A 1 205 ? -22.230 -9.003 9.486 1.00 96.25 205 ARG A CA 1
ATOM 1509 C C . ARG A 1 205 ? -23.657 -9.563 9.455 1.00 96.25 205 ARG A C 1
ATOM 1511 O O . ARG A 1 205 ? -24.556 -8.815 9.830 1.00 96.25 205 ARG A O 1
ATOM 1518 N N . PRO A 1 206 ? -23.903 -10.823 9.037 1.00 97.50 206 PRO A N 1
ATOM 1519 C CA . PRO A 1 206 ? -25.236 -11.413 9.144 1.00 97.50 206 PRO A CA 1
ATOM 1520 C C . PRO A 1 206 ? -25.771 -11.385 10.580 1.00 97.50 206 PRO A C 1
ATOM 1522 O O . PRO A 1 206 ? -26.888 -10.927 10.794 1.00 97.50 206 PRO A O 1
ATOM 1525 N N . ALA A 1 207 ? -24.944 -11.758 11.562 1.00 97.56 207 ALA A N 1
ATOM 1526 C CA . ALA A 1 207 ? -25.345 -11.780 12.968 1.00 97.56 207 ALA A CA 1
ATOM 1527 C C . ALA A 1 207 ? -25.676 -10.381 13.524 1.00 97.56 207 ALA A C 1
ATOM 1529 O O . ALA A 1 207 ? -26.617 -10.234 14.300 1.00 97.56 207 ALA A O 1
ATOM 1530 N N . MET A 1 208 ? -24.945 -9.339 13.103 1.00 97.56 208 MET A N 1
ATOM 1531 C CA . MET A 1 208 ? -25.262 -7.950 13.459 1.00 97.56 208 MET A CA 1
ATOM 1532 C C . MET A 1 208 ? -26.641 -7.539 12.941 1.00 97.56 208 MET A C 1
ATOM 1534 O O . MET A 1 208 ? -27.393 -6.931 13.689 1.00 97.56 208 MET A O 1
ATOM 1538 N N . ARG A 1 209 ? -26.991 -7.885 11.695 1.00 97.94 209 ARG A N 1
ATOM 1539 C CA . ARG A 1 209 ? -28.306 -7.544 11.123 1.00 97.94 209 ARG A CA 1
ATOM 1540 C C . ARG A 1 209 ? -29.451 -8.286 11.801 1.00 97.94 209 ARG A C 1
ATOM 1542 O O . ARG A 1 209 ? -30.524 -7.725 11.966 1.00 97.94 209 ARG A O 1
ATOM 1549 N N . GLU A 1 210 ? -29.218 -9.541 12.170 1.00 98.00 210 GLU A N 1
ATOM 1550 C CA . GLU A 1 210 ? -30.225 -10.383 12.815 1.00 98.00 210 GLU A CA 1
ATOM 1551 C C . GLU A 1 210 ? -30.516 -9.934 14.252 1.00 98.00 210 GLU A C 1
ATOM 1553 O O . GLU A 1 210 ? -31.671 -9.907 14.667 1.00 98.00 210 GLU A O 1
ATOM 1558 N N . ARG A 1 211 ? -29.478 -9.568 15.015 1.00 97.50 211 ARG A N 1
ATOM 1559 C CA . ARG A 1 211 ? -29.615 -9.295 16.454 1.00 97.50 211 ARG A CA 1
ATOM 1560 C C . ARG A 1 211 ? -29.704 -7.821 16.830 1.00 97.50 211 ARG A C 1
ATOM 1562 O O . ARG A 1 211 ? -30.134 -7.517 17.940 1.00 97.50 211 ARG A O 1
ATOM 1569 N N . LEU A 1 212 ? -29.286 -6.910 15.952 1.00 97.12 212 LEU A N 1
ATOM 1570 C CA . LEU A 1 212 ? -29.342 -5.468 16.192 1.00 97.12 212 LEU A CA 1
ATOM 1571 C C . LEU A 1 212 ? -30.351 -4.852 15.212 1.00 97.12 212 LEU A C 1
ATOM 1573 O O . LEU A 1 212 ? -29.989 -4.604 14.059 1.00 97.12 212 LEU A O 1
ATOM 1577 N N . PRO A 1 213 ? -31.604 -4.598 15.640 1.00 95.19 213 PRO A N 1
ATOM 1578 C CA . PRO A 1 213 ? -32.666 -4.136 14.743 1.00 95.19 213 PRO A CA 1
ATOM 1579 C C . PRO A 1 213 ? -32.323 -2.803 14.063 1.00 95.19 213 PRO A C 1
ATOM 1581 O O . PRO A 1 213 ? -32.641 -2.618 12.892 1.00 95.19 213 PRO A O 1
ATOM 1584 N N . ASP A 1 214 ? -31.568 -1.933 14.739 1.00 96.75 214 ASP A N 1
ATOM 1585 C CA . ASP A 1 214 ? -31.092 -0.653 14.192 1.00 96.75 214 ASP A CA 1
ATOM 1586 C C . ASP A 1 214 ? -30.135 -0.815 12.995 1.00 96.75 214 ASP A C 1
ATOM 1588 O O . ASP A 1 214 ? -29.904 0.129 12.240 1.00 96.75 214 ASP A O 1
ATOM 1592 N N . LEU A 1 215 ? -29.556 -2.007 12.818 1.00 96.88 215 LEU A N 1
ATOM 1593 C CA . LEU A 1 215 ? -28.594 -2.325 11.763 1.00 96.88 215 LEU A CA 1
ATOM 1594 C C . LEU A 1 215 ? -29.133 -3.332 10.742 1.00 96.88 215 LEU A C 1
ATOM 1596 O O . LEU A 1 215 ? -28.380 -3.730 9.851 1.00 96.88 215 LEU A O 1
ATOM 1600 N N . ALA A 1 216 ? -30.404 -3.737 10.833 1.00 97.31 216 ALA A N 1
ATOM 1601 C CA . ALA A 1 216 ? -30.984 -4.771 9.975 1.00 97.31 216 ALA A CA 1
ATOM 1602 C C . ALA A 1 216 ? -30.854 -4.439 8.475 1.00 97.31 216 ALA A C 1
ATOM 1604 O O . ALA A 1 216 ? -30.487 -5.300 7.675 1.00 97.31 216 ALA A O 1
ATOM 1605 N N . GLU A 1 217 ? -31.064 -3.172 8.107 1.00 97.81 217 GLU A N 1
ATOM 1606 C CA . GLU A 1 217 ? -30.971 -2.686 6.721 1.00 97.81 217 GLU A CA 1
ATOM 1607 C C . GLU A 1 217 ? -29.602 -2.076 6.366 1.00 97.81 217 GLU A C 1
ATOM 1609 O O . GLU A 1 217 ? -29.405 -1.574 5.258 1.00 97.81 217 GLU A O 1
ATOM 1614 N N . ALA A 1 218 ? -28.629 -2.115 7.282 1.00 97.38 218 ALA A N 1
ATOM 1615 C CA . ALA A 1 218 ? -27.338 -1.473 7.069 1.00 97.38 218 ALA A CA 1
ATOM 1616 C C . ALA A 1 218 ? -26.487 -2.205 6.013 1.00 97.38 218 ALA A C 1
ATOM 1618 O O . ALA A 1 218 ? -26.319 -3.437 6.022 1.00 97.38 218 ALA A O 1
ATOM 1619 N N . ASP A 1 219 ? -25.875 -1.425 5.121 1.00 97.50 219 ASP A N 1
ATOM 1620 C CA . ASP A 1 219 ? -24.925 -1.929 4.138 1.00 97.50 219 ASP A CA 1
ATOM 1621 C C . ASP A 1 219 ? -23.593 -2.355 4.796 1.00 97.50 219 ASP A C 1
ATOM 1623 O O . ASP A 1 219 ? -23.260 -2.024 5.938 1.00 97.50 219 ASP A O 1
ATOM 1627 N N . ASP A 1 220 ? -22.779 -3.111 4.061 1.00 95.69 220 ASP A N 1
ATOM 1628 C CA . ASP A 1 220 ? -21.499 -3.622 4.563 1.00 95.69 220 ASP A CA 1
ATOM 1629 C C . ASP A 1 220 ? -20.485 -2.521 4.940 1.00 95.69 220 ASP A C 1
ATOM 1631 O O . ASP A 1 220 ? -19.547 -2.780 5.709 1.00 95.69 220 ASP A O 1
ATOM 1635 N N . LYS A 1 221 ? -20.630 -1.307 4.388 1.00 95.56 221 LYS A N 1
ATOM 1636 C CA . LYS A 1 221 ? -19.766 -0.155 4.686 1.00 95.56 221 LYS A CA 1
ATOM 1637 C C . LYS A 1 221 ? -20.211 0.539 5.971 1.00 95.56 221 LYS A C 1
ATOM 1639 O O . LYS A 1 221 ? -19.350 0.909 6.763 1.00 95.56 221 LYS A O 1
ATOM 1644 N N . GLN A 1 222 ? -21.513 0.670 6.192 1.00 97.38 222 GLN A N 1
ATOM 1645 C CA . GLN A 1 222 ? -22.142 1.196 7.395 1.00 97.38 222 GLN A CA 1
ATOM 1646 C C . GLN A 1 222 ? -21.836 0.288 8.582 1.00 97.38 222 GLN A C 1
ATOM 1648 O O . GLN A 1 222 ? -21.319 0.779 9.578 1.00 97.38 222 GLN A O 1
ATOM 1653 N N . LEU A 1 223 ? -21.997 -1.034 8.443 1.00 96.81 223 LEU A N 1
ATOM 1654 C CA . LEU A 1 223 ? -21.606 -1.989 9.490 1.00 96.81 223 LEU A CA 1
ATOM 1655 C C . LEU A 1 223 ? -20.118 -1.866 9.847 1.00 96.81 223 LEU A C 1
ATOM 1657 O O . LEU A 1 223 ? -19.745 -1.875 11.018 1.00 96.81 223 LEU A O 1
ATOM 1661 N N . ARG A 1 224 ? -19.248 -1.692 8.841 1.00 95.50 224 ARG A N 1
ATOM 1662 C CA . ARG A 1 224 ? -17.820 -1.447 9.083 1.00 95.50 224 ARG A CA 1
ATOM 1663 C C . ARG A 1 224 ? -17.579 -0.120 9.807 1.00 95.50 224 ARG A C 1
ATOM 1665 O O . ARG A 1 224 ? -16.704 -0.064 10.661 1.00 95.50 224 ARG A O 1
ATOM 1672 N N . LYS A 1 225 ? -18.316 0.934 9.455 1.00 96.56 225 LYS A N 1
ATOM 1673 C CA . LYS A 1 225 ? -18.215 2.247 10.100 1.00 96.56 225 LYS A CA 1
ATOM 1674 C C . LYS A 1 225 ? -18.627 2.166 11.570 1.00 96.56 225 LYS A C 1
ATOM 1676 O O . LYS A 1 225 ? -17.880 2.650 12.406 1.00 96.56 225 LYS A O 1
ATOM 1681 N N . VAL A 1 226 ? -19.730 1.478 11.870 1.00 96.75 226 VAL A N 1
ATOM 1682 C CA . VAL A 1 226 ? -20.217 1.247 13.240 1.00 96.75 226 VAL A CA 1
ATOM 1683 C C . VAL A 1 226 ? -19.185 0.487 14.076 1.00 96.75 226 VAL A C 1
ATOM 1685 O O . VAL A 1 226 ? -18.930 0.865 15.213 1.00 96.75 226 VAL A O 1
ATOM 1688 N N . LEU A 1 227 ? -18.529 -0.535 13.511 1.00 96.31 227 LEU A N 1
ATOM 1689 C CA . LEU A 1 227 ? -17.434 -1.236 14.197 1.00 96.31 227 LEU A CA 1
ATOM 1690 C C . LEU A 1 227 ? -16.277 -0.290 14.548 1.00 96.31 227 LEU A C 1
ATOM 1692 O O . LEU A 1 227 ? -15.822 -0.287 15.686 1.00 96.31 227 LEU A O 1
ATOM 1696 N N . VAL A 1 228 ? -15.847 0.544 13.595 1.00 95.94 228 VAL A N 1
ATOM 1697 C CA . VAL A 1 228 ? -14.752 1.508 13.802 1.00 95.94 228 VAL A CA 1
ATOM 1698 C C . VAL A 1 228 ? -15.129 2.588 14.817 1.00 95.94 228 VAL A C 1
ATOM 1700 O O . VAL A 1 228 ? -14.309 2.939 15.658 1.00 95.94 228 VAL A O 1
ATOM 1703 N N . GLU A 1 229 ? -16.363 3.094 14.773 1.00 95.75 229 GLU A N 1
ATOM 1704 C CA . GLU A 1 229 ? -16.888 4.060 15.750 1.00 95.75 229 GLU A CA 1
ATOM 1705 C C . GLU A 1 229 ? -16.959 3.465 17.163 1.00 95.75 229 GLU A C 1
ATOM 1707 O O . GLU A 1 229 ? -16.703 4.170 18.136 1.00 95.75 229 GLU A O 1
ATOM 1712 N N . ALA A 1 230 ? -17.220 2.161 17.274 1.00 94.19 230 ALA A N 1
ATOM 1713 C CA . ALA A 1 230 ? -17.178 1.417 18.530 1.00 94.19 230 ALA A CA 1
ATOM 1714 C C . ALA A 1 230 ? -15.752 1.030 18.983 1.00 94.19 230 ALA A C 1
ATOM 1716 O O . ALA A 1 230 ? -15.600 0.379 20.014 1.00 94.19 230 ALA A O 1
ATOM 1717 N N . GLY A 1 231 ? -14.712 1.423 18.237 1.00 94.75 231 GLY A N 1
ATOM 1718 C CA . GLY A 1 231 ? -13.308 1.164 18.571 1.00 94.75 231 GLY A CA 1
ATOM 1719 C C . GLY A 1 231 ? -12.736 -0.152 18.032 1.00 94.75 231 GLY A C 1
ATOM 1720 O O . GLY A 1 231 ? -11.566 -0.433 18.274 1.00 94.75 231 GLY A O 1
ATOM 1721 N N . TYR A 1 232 ? -13.507 -0.931 17.267 1.00 95.44 232 TYR A N 1
ATOM 1722 C CA . TYR A 1 232 ? -13.046 -2.171 16.635 1.00 95.44 232 TYR A CA 1
ATOM 1723 C C . TYR A 1 232 ? -12.465 -1.894 15.249 1.00 95.44 232 TYR A C 1
ATOM 1725 O O . TYR A 1 232 ? -13.129 -1.313 14.384 1.00 95.44 232 TYR A O 1
ATOM 1733 N N . ASN A 1 233 ? -11.237 -2.339 14.992 1.00 94.06 233 ASN A N 1
ATOM 1734 C CA . ASN A 1 233 ? -10.549 -2.090 13.732 1.00 94.06 233 ASN A CA 1
ATOM 1735 C C . ASN A 1 233 ? -10.432 -3.379 12.907 1.00 94.06 233 ASN A C 1
ATOM 1737 O O . ASN A 1 233 ? -9.445 -4.101 13.029 1.00 94.06 233 ASN A O 1
ATOM 1741 N N . PRO A 1 234 ? -11.383 -3.662 11.995 1.00 93.06 234 PRO A N 1
ATOM 1742 C CA . PRO A 1 234 ? -11.369 -4.907 11.244 1.00 93.06 234 PRO A CA 1
ATOM 1743 C C . PRO A 1 234 ? -10.097 -5.041 10.393 1.00 93.06 234 PRO A C 1
ATOM 1745 O O . PRO A 1 234 ? -9.926 -4.366 9.367 1.00 93.06 234 PRO A O 1
ATOM 1748 N N . SER A 1 235 ? -9.230 -5.960 10.817 1.00 90.25 235 SER A N 1
ATOM 1749 C CA . SER A 1 235 ? -7.945 -6.281 10.204 1.00 90.25 235 SER A CA 1
ATOM 1750 C C . SER A 1 235 ? -8.137 -6.853 8.808 1.00 90.25 235 SER A C 1
ATOM 1752 O O . SER A 1 235 ? -8.970 -7.728 8.592 1.00 90.25 235 SER A O 1
ATOM 1754 N N . ARG A 1 236 ? -7.329 -6.401 7.842 1.00 86.94 236 ARG A N 1
ATOM 1755 C CA . ARG A 1 236 ? -7.442 -6.798 6.425 1.00 86.94 236 ARG A CA 1
ATOM 1756 C C . ARG A 1 236 ? -6.973 -8.235 6.141 1.00 86.94 236 ARG A C 1
ATOM 1758 O O . ARG A 1 236 ? -7.129 -8.742 5.030 1.00 86.94 236 ARG A O 1
ATOM 1765 N N . THR A 1 237 ? -6.339 -8.878 7.110 1.00 84.62 237 THR A N 1
ATOM 1766 C CA . THR A 1 237 ? -5.774 -10.221 6.976 1.00 84.62 237 THR A CA 1
ATOM 1767 C C . THR A 1 237 ? -6.087 -10.992 8.243 1.00 84.62 237 THR A C 1
ATOM 1769 O O . THR A 1 237 ? -5.260 -11.068 9.146 1.00 84.62 237 THR A O 1
ATOM 1772 N N . PHE A 1 238 ? -7.299 -11.536 8.309 1.00 88.00 238 PHE A N 1
ATOM 1773 C CA . PHE A 1 238 ? -7.766 -12.302 9.455 1.00 88.00 238 PHE A CA 1
ATOM 1774 C C . PHE A 1 238 ? -8.031 -13.751 9.050 1.00 88.00 238 PHE A C 1
ATOM 1776 O O . PHE A 1 238 ? -8.593 -14.018 7.987 1.00 88.00 238 PHE A O 1
ATOM 1783 N N . ARG A 1 239 ? -7.611 -14.695 9.893 1.00 84.50 239 ARG A N 1
ATOM 1784 C CA . ARG A 1 239 ? -7.841 -16.128 9.696 1.00 84.50 239 ARG A CA 1
ATOM 1785 C C . ARG A 1 239 ? -8.380 -16.715 10.994 1.00 84.50 239 ARG A C 1
ATOM 1787 O O . ARG A 1 239 ? -7.668 -16.730 11.990 1.00 84.50 239 ARG A O 1
ATOM 1794 N N . ALA A 1 240 ? -9.607 -17.220 10.958 1.00 84.75 240 ALA A N 1
ATOM 1795 C CA . ALA A 1 240 ? -10.199 -17.997 12.046 1.00 84.75 240 ALA A CA 1
ATOM 1796 C C . ALA A 1 240 ? -11.157 -19.043 11.477 1.00 84.75 240 ALA A C 1
ATOM 1798 O O . ALA A 1 240 ? -11.713 -18.851 10.393 1.00 84.75 240 ALA A O 1
ATOM 1799 N N . ARG A 1 241 ? -11.330 -20.154 12.205 1.00 79.81 241 ARG A N 1
ATOM 1800 C CA . ARG A 1 241 ? -12.257 -21.251 11.862 1.00 79.81 241 ARG A CA 1
ATOM 1801 C C . ARG A 1 241 ? -12.140 -21.759 10.417 1.00 79.81 241 ARG A C 1
ATOM 1803 O O . ARG A 1 241 ? -13.137 -22.014 9.754 1.00 79.81 241 ARG A O 1
ATOM 1810 N N . GLY A 1 242 ? -10.918 -21.839 9.887 1.00 79.75 242 GLY A N 1
ATOM 1811 C CA . GLY A 1 242 ? -10.673 -22.306 8.515 1.00 79.75 242 GLY A CA 1
ATOM 1812 C C . GLY A 1 242 ? -11.148 -21.358 7.404 1.00 79.75 242 GLY A C 1
ATOM 1813 O O . GLY A 1 242 ? -10.914 -21.640 6.231 1.00 79.75 242 GLY A O 1
ATOM 1814 N N . VAL A 1 243 ? -11.746 -20.208 7.736 1.00 74.62 243 VAL A N 1
ATOM 1815 C CA . VAL A 1 243 ? -12.128 -19.185 6.759 1.00 74.62 243 VAL A CA 1
ATOM 1816 C C . VAL A 1 243 ? -10.936 -18.256 6.547 1.00 74.62 243 VAL A C 1
ATOM 1818 O O . VAL A 1 243 ? -10.632 -17.381 7.361 1.00 74.62 243 VAL A O 1
ATOM 1821 N N . ALA A 1 244 ? -10.225 -18.463 5.441 1.00 63.50 244 ALA A N 1
ATOM 1822 C CA . ALA A 1 244 ? -9.216 -17.524 4.977 1.00 63.50 244 ALA A CA 1
ATOM 1823 C C . ALA A 1 244 ? -9.917 -16.367 4.258 1.00 63.50 244 ALA A C 1
ATOM 1825 O O . ALA A 1 244 ? -10.495 -16.546 3.187 1.00 63.50 244 ALA A O 1
ATOM 1826 N N . GLY A 1 245 ? -9.863 -15.167 4.832 1.00 71.69 245 GLY A N 1
ATOM 1827 C CA . GLY A 1 245 ? -10.523 -14.018 4.235 1.00 71.69 245 GLY A CA 1
ATOM 1828 C C . GLY A 1 245 ? -9.911 -12.684 4.628 1.00 71.69 245 GLY A C 1
ATOM 1829 O O . GLY A 1 245 ? -8.963 -12.578 5.406 1.00 71.69 245 GLY A O 1
ATOM 1830 N N . ARG A 1 246 ? -10.404 -11.638 3.966 1.00 68.25 246 ARG A N 1
ATOM 1831 C CA . ARG A 1 246 ? -9.771 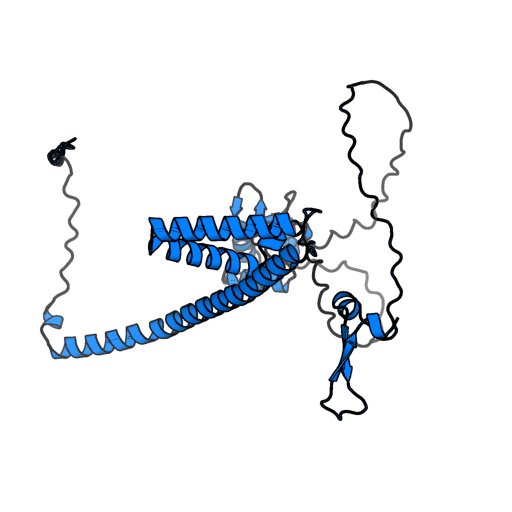-10.317 3.956 1.00 68.25 246 ARG A CA 1
ATOM 1832 C C . ARG A 1 246 ? -10.221 -9.407 5.097 1.00 68.25 246 ARG A C 1
ATOM 1834 O O . ARG A 1 246 ? -9.871 -8.230 5.052 1.00 68.25 246 ARG A O 1
ATOM 1841 N N . SER A 1 247 ? -11.036 -9.851 6.061 1.00 86.38 247 SER A N 1
ATOM 1842 C CA . SER A 1 247 ? -11.510 -8.953 7.128 1.00 86.38 247 SER A CA 1
ATOM 1843 C C . SER A 1 247 ? -12.039 -9.671 8.376 1.00 86.38 247 SER A C 1
ATOM 1845 O O . SER A 1 247 ? -12.988 -10.443 8.263 1.00 86.38 247 SER A O 1
ATOM 1847 N N . GLY A 1 248 ? -11.525 -9.357 9.567 1.00 93.06 248 GLY A N 1
ATOM 1848 C CA . GLY A 1 248 ? -12.084 -9.838 10.841 1.00 93.06 248 GLY A CA 1
ATOM 1849 C C . GLY A 1 248 ? -11.684 -8.978 12.037 1.00 93.06 248 GLY A C 1
ATOM 1850 O O . GLY A 1 248 ? -10.821 -8.115 11.898 1.00 93.06 248 GLY A O 1
ATOM 1851 N N . VAL A 1 249 ? -12.349 -9.196 13.170 1.00 95.06 249 VAL A N 1
ATOM 1852 C CA . VAL A 1 249 ? -12.092 -8.522 14.453 1.00 95.06 249 VAL A CA 1
ATOM 1853 C C . VAL A 1 249 ? -11.399 -9.518 15.371 1.00 95.06 249 VAL A C 1
ATOM 1855 O O . VAL A 1 249 ? -11.886 -10.642 15.535 1.00 95.06 249 VAL A O 1
ATOM 1858 N N . HIS A 1 250 ? -10.257 -9.130 15.929 1.00 95.12 250 HIS A N 1
ATOM 1859 C CA . HIS A 1 250 ? -9.487 -9.994 16.814 1.00 95.12 250 HIS A CA 1
ATOM 1860 C C . HIS A 1 250 ? -9.958 -9.895 18.278 1.00 95.12 250 HIS A C 1
ATOM 1862 O O . HIS A 1 250 ? -10.562 -8.909 18.695 1.00 95.12 250 HIS A O 1
ATOM 1868 N N . ARG A 1 251 ? -9.691 -10.938 19.074 1.00 93.25 251 ARG A N 1
ATOM 1869 C CA . ARG A 1 251 ? -10.074 -11.007 20.496 1.00 93.25 251 ARG A CA 1
ATOM 1870 C C . ARG A 1 251 ? -9.331 -9.999 21.378 1.00 93.25 251 ARG A C 1
ATOM 1872 O O . ARG A 1 251 ? -9.877 -9.574 22.388 1.00 93.25 251 ARG A O 1
ATOM 1879 N N . ASP A 1 252 ? -8.112 -9.626 21.013 1.00 92.38 252 ASP A N 1
ATOM 1880 C CA . ASP A 1 252 ? -7.292 -8.620 21.702 1.00 92.38 252 ASP A CA 1
ATOM 1881 C C . ASP A 1 252 ? -7.822 -7.186 21.537 1.00 92.38 252 ASP A C 1
ATOM 1883 O O . ASP A 1 252 ? -7.468 -6.316 22.328 1.00 92.38 252 ASP A O 1
ATOM 1887 N N . GLU A 1 253 ? -8.705 -6.943 20.564 1.00 91.25 253 GLU A N 1
ATOM 1888 C CA . GLU A 1 253 ? -9.414 -5.665 20.417 1.00 91.25 253 GLU A CA 1
ATOM 1889 C C . GLU A 1 253 ? -10.595 -5.525 21.393 1.00 91.25 253 GLU A C 1
ATOM 1891 O O . GLU A 1 253 ? -11.124 -4.427 21.567 1.00 91.25 253 GLU A O 1
ATOM 1896 N N . LEU A 1 254 ? -11.036 -6.616 22.033 1.00 88.62 254 LEU A N 1
ATOM 1897 C CA . LEU A 1 254 ? -12.098 -6.550 23.032 1.00 88.62 254 LEU A CA 1
ATOM 1898 C C . LEU A 1 254 ? -11.553 -6.026 24.365 1.00 88.62 254 LEU A C 1
ATOM 1900 O O . LEU A 1 254 ? -10.481 -6.455 24.802 1.00 88.62 254 LEU A O 1
ATOM 1904 N N . PRO A 1 255 ? -12.315 -5.174 25.079 1.00 85.50 255 PRO A N 1
ATOM 1905 C CA . PRO A 1 255 ? -11.964 -4.823 26.445 1.00 85.50 255 PRO A CA 1
ATOM 1906 C C . PRO A 1 255 ? -11.871 -6.107 27.288 1.00 85.50 255 PRO A C 1
ATOM 1908 O O . PRO A 1 255 ? -12.726 -6.999 27.139 1.00 85.50 255 PRO A O 1
ATOM 1911 N N . PRO A 1 256 ? -10.843 -6.233 28.154 1.00 80.19 256 PRO A N 1
ATOM 1912 C CA . PRO A 1 256 ? -10.702 -7.394 29.018 1.00 80.19 256 PRO A CA 1
ATOM 1913 C C . PRO A 1 256 ? -11.977 -7.554 29.842 1.00 80.19 256 PRO A C 1
ATOM 1915 O O . PRO A 1 256 ? -12.562 -6.568 30.296 1.00 80.19 256 PRO A O 1
ATOM 1918 N N . LEU A 1 257 ? -12.419 -8.803 30.004 1.00 73.38 257 LEU A N 1
ATOM 1919 C CA . LEU A 1 257 ? -13.523 -9.115 30.905 1.00 73.38 257 LEU A CA 1
ATOM 1920 C C . LEU A 1 257 ? -13.210 -8.488 32.271 1.00 73.38 257 LEU A C 1
ATOM 1922 O O . LEU A 1 257 ? -12.077 -8.648 32.739 1.00 73.38 257 LEU A O 1
ATOM 1926 N N . PRO A 1 258 ? -14.163 -7.785 32.912 1.00 69.62 258 PRO A N 1
ATOM 1927 C CA . PRO A 1 258 ? -13.984 -7.402 34.299 1.00 69.62 258 PRO A CA 1
ATOM 1928 C C . PRO A 1 258 ? -13.707 -8.690 35.069 1.00 69.62 258 PRO A C 1
ATOM 1930 O O . PRO A 1 258 ? -14.537 -9.602 35.077 1.00 69.62 258 PRO A O 1
ATOM 1933 N N . SER A 1 259 ? -12.503 -8.803 35.637 1.00 55.16 259 SER A N 1
ATOM 1934 C CA . SER A 1 259 ? -12.141 -9.955 36.455 1.00 55.16 259 SER A CA 1
ATOM 1935 C C . SER A 1 259 ? -13.261 -10.163 37.471 1.00 55.16 259 SER A C 1
ATOM 1937 O O . SER A 1 259 ? -13.668 -9.174 38.091 1.00 55.16 259 SER A O 1
ATOM 1939 N N . PRO A 1 260 ? -13.797 -11.388 37.629 1.00 55.22 260 PRO A N 1
ATOM 1940 C CA . PRO A 1 260 ? -14.883 -11.639 38.562 1.00 55.22 260 PRO A CA 1
ATOM 1941 C C . PRO A 1 260 ? -14.471 -11.112 39.937 1.00 55.22 260 PRO A C 1
ATOM 1943 O O . PRO A 1 260 ? -13.548 -11.623 40.576 1.00 55.22 260 PRO A O 1
ATOM 1946 N N . ARG A 1 261 ? -15.113 -10.017 40.351 1.00 50.31 261 ARG A N 1
ATOM 1947 C CA . ARG A 1 261 ? -14.856 -9.325 41.612 1.00 50.31 261 ARG A CA 1
ATOM 1948 C C . ARG A 1 261 ? -15.338 -10.261 42.720 1.00 50.31 261 ARG A C 1
ATOM 1950 O O . ARG A 1 261 ? -16.515 -10.249 43.048 1.00 50.31 261 ARG A O 1
ATOM 1957 N N . GLY A 1 262 ? -14.455 -11.116 43.241 1.00 49.50 262 GLY A N 1
ATOM 1958 C CA . GLY A 1 262 ? -14.741 -11.901 44.449 1.00 49.50 262 GLY A CA 1
ATOM 1959 C C . GLY A 1 262 ? -14.479 -13.407 44.424 1.00 49.50 262 GLY A C 1
ATOM 1960 O O . GLY A 1 262 ? -14.842 -14.062 45.394 1.00 49.50 262 GLY A O 1
ATOM 1961 N N . LEU A 1 263 ? -13.828 -13.982 43.408 1.00 48.12 263 LEU A N 1
ATOM 1962 C CA . LEU A 1 263 ? -13.247 -15.321 43.578 1.00 48.12 263 LEU A CA 1
ATOM 1963 C C . LEU A 1 263 ? -11.801 -15.159 44.031 1.00 48.12 263 LEU A C 1
ATOM 1965 O O . LEU A 1 263 ? -10.890 -15.042 43.214 1.00 48.12 263 LEU A O 1
ATOM 1969 N N . SER A 1 264 ? -11.621 -15.085 45.352 1.00 48.66 264 SER A N 1
ATOM 1970 C CA . SER A 1 264 ? -10.334 -15.261 46.020 1.00 48.66 264 SER A CA 1
ATOM 1971 C C . SER A 1 264 ? -9.591 -16.399 45.330 1.00 48.66 264 SER A C 1
ATOM 1973 O O . SER A 1 264 ? -10.087 -17.526 45.295 1.00 48.66 264 SER A O 1
ATOM 1975 N N . ALA A 1 265 ? -8.454 -16.082 44.710 1.00 48.84 265 ALA A N 1
ATOM 1976 C CA . ALA A 1 265 ? -7.617 -17.079 44.067 1.00 48.84 265 ALA A CA 1
ATOM 1977 C C . ALA A 1 265 ? -7.368 -18.213 45.076 1.00 48.84 265 ALA A C 1
ATOM 1979 O O . ALA A 1 265 ? -6.941 -17.912 46.195 1.00 48.84 265 ALA A O 1
ATOM 1980 N N . PRO A 1 266 ? -7.649 -19.488 44.746 1.00 51.22 266 PRO A N 1
ATOM 1981 C CA . PRO A 1 266 ? -7.133 -20.571 45.556 1.00 51.22 266 PRO A CA 1
ATOM 1982 C C . PRO A 1 266 ? -5.615 -20.429 45.525 1.00 51.22 266 PRO A C 1
ATOM 1984 O O . PRO A 1 266 ? -4.995 -20.442 44.463 1.00 51.22 266 PRO A O 1
ATOM 1987 N N . GLU A 1 267 ? -5.058 -20.192 46.703 1.00 48.59 267 GLU A N 1
ATOM 1988 C CA . GLU A 1 267 ? -3.640 -20.129 47.002 1.00 48.59 267 GLU A CA 1
ATOM 1989 C C . GLU A 1 267 ? -2.984 -21.405 46.463 1.00 48.59 267 GLU A C 1
ATOM 1991 O O . GLU A 1 267 ? -3.019 -22.468 47.082 1.00 48.59 267 GLU A O 1
ATOM 1996 N N . THR A 1 268 ? -2.463 -21.339 45.236 1.00 43.81 268 THR A N 1
ATOM 1997 C CA . THR A 1 268 ? -1.696 -22.429 44.645 1.00 43.81 268 THR A CA 1
ATOM 1998 C C . THR A 1 268 ? -0.370 -22.485 45.381 1.00 43.81 268 THR A C 1
ATOM 2000 O O . THR A 1 268 ? 0.594 -21.815 45.013 1.00 43.81 268 THR A O 1
ATOM 2003 N N . LEU A 1 269 ? -0.364 -23.280 46.450 1.00 44.38 269 LEU A N 1
ATOM 2004 C CA . LEU A 1 269 ? 0.817 -23.870 47.056 1.00 44.38 269 LEU A CA 1
ATOM 2005 C C . LEU A 1 269 ? 1.723 -24.386 45.937 1.00 44.38 269 LEU A C 1
ATOM 2007 O O . LEU A 1 269 ? 1.375 -25.329 45.229 1.00 44.38 269 LEU A O 1
ATOM 2011 N N . HIS A 1 270 ? 2.873 -23.740 45.776 1.00 46.16 270 HIS A N 1
ATOM 2012 C CA . HIS A 1 270 ? 4.013 -24.271 45.044 1.00 46.16 270 HIS A CA 1
ATOM 2013 C C . HIS A 1 270 ? 4.499 -25.536 45.772 1.00 46.16 270 HIS A C 1
ATOM 2015 O O . HIS A 1 270 ? 4.960 -25.414 46.909 1.00 46.16 270 HIS A O 1
ATOM 2021 N N . PRO A 1 271 ? 4.451 -26.742 45.175 1.00 57.28 271 PRO A N 1
ATOM 2022 C CA . PRO A 1 271 ? 5.267 -27.833 45.662 1.00 57.28 271 PRO A CA 1
ATOM 2023 C C . PRO A 1 271 ? 6.665 -27.675 45.062 1.00 57.28 271 PRO A C 1
ATOM 2025 O O . PRO A 1 271 ? 6.894 -27.887 43.869 1.00 57.28 271 PRO A O 1
ATOM 2028 N N . ASP A 1 272 ? 7.601 -27.289 45.919 1.00 48.91 272 ASP A N 1
ATOM 2029 C CA . ASP A 1 272 ? 9.016 -27.544 45.713 1.00 48.91 272 ASP A CA 1
ATOM 2030 C C . ASP A 1 272 ? 9.270 -29.057 45.555 1.00 48.91 272 ASP A C 1
ATOM 2032 O O . ASP A 1 272 ? 8.709 -29.884 46.273 1.00 48.91 272 ASP A O 1
ATOM 2036 N N . THR A 1 273 ? 10.267 -29.391 44.731 1.00 48.69 273 THR A N 1
ATOM 2037 C CA . THR A 1 273 ? 11.074 -30.632 44.778 1.00 48.69 273 THR A CA 1
ATOM 2038 C C . THR A 1 273 ? 10.551 -31.901 44.077 1.00 48.69 273 THR A C 1
ATOM 2040 O O . THR A 1 273 ? 9.818 -32.699 44.650 1.00 48.69 273 THR A O 1
ATOM 2043 N N . ARG A 1 274 ? 11.109 -32.195 42.891 1.00 37.72 274 ARG A N 1
ATOM 2044 C CA . ARG A 1 274 ? 11.933 -33.398 42.577 1.00 37.72 274 ARG A CA 1
ATOM 2045 C C . ARG A 1 274 ? 12.202 -33.439 41.068 1.00 37.72 274 ARG A C 1
ATOM 2047 O O . ARG A 1 274 ? 11.282 -33.432 40.267 1.00 37.72 274 ARG A O 1
ATOM 2054 N N . ALA A 1 275 ? 13.447 -33.253 40.651 1.00 47.34 275 ALA A N 1
ATOM 2055 C CA . ALA A 1 275 ? 14.446 -34.310 40.479 1.00 47.34 275 ALA A CA 1
ATOM 2056 C C . ALA A 1 275 ? 14.179 -35.206 39.254 1.00 47.34 275 ALA A C 1
ATOM 2058 O O . ALA A 1 275 ? 13.315 -36.074 39.263 1.00 47.34 275 ALA A O 1
ATOM 2059 N N . ASP A 1 276 ? 15.069 -35.012 38.284 1.00 41.88 276 ASP A N 1
ATOM 2060 C CA . ASP A 1 276 ? 15.815 -36.043 37.566 1.00 41.88 276 ASP A CA 1
ATOM 2061 C C . ASP A 1 276 ? 15.478 -36.428 36.113 1.00 41.88 276 ASP A C 1
ATOM 2063 O O . ASP A 1 276 ? 14.393 -36.865 35.746 1.00 41.88 276 ASP A O 1
ATOM 2067 N N . LEU A 1 277 ? 16.573 -36.373 35.340 1.00 48.66 277 LEU A N 1
ATOM 2068 C CA . LEU A 1 277 ? 16.976 -37.286 34.271 1.00 48.66 277 LEU A CA 1
ATOM 2069 C C . LEU A 1 277 ? 16.146 -37.313 32.981 1.00 48.66 277 LEU A C 1
ATOM 2071 O O . LEU A 1 277 ? 15.341 -38.210 32.749 1.00 48.66 277 LEU A O 1
ATOM 2075 N N . ARG A 1 278 ? 16.591 -36.505 32.007 1.00 44.88 278 ARG A N 1
ATOM 2076 C CA . ARG A 1 278 ? 17.127 -37.075 30.754 1.00 44.88 278 ARG A CA 1
ATOM 2077 C C . ARG A 1 278 ? 18.061 -36.110 30.022 1.00 44.88 278 ARG A C 1
ATOM 2079 O O . ARG A 1 278 ? 17.655 -35.095 29.470 1.00 44.88 278 ARG A O 1
ATOM 2086 N N . LYS A 1 279 ? 19.339 -36.502 30.018 1.00 48.59 279 LYS A N 1
ATOM 2087 C CA . LYS A 1 279 ? 20.401 -36.059 29.111 1.00 48.59 279 LYS A CA 1
ATOM 2088 C C . LYS A 1 279 ? 19.937 -36.158 27.653 1.00 48.59 279 LYS A C 1
ATOM 2090 O O . LYS A 1 279 ? 19.474 -37.211 27.221 1.00 48.59 279 LYS A O 1
ATOM 2095 N N . SER A 1 280 ? 20.178 -35.112 26.875 1.00 41.16 280 SER A N 1
ATOM 2096 C CA . SER A 1 280 ? 20.492 -35.224 25.448 1.00 41.16 280 SER A CA 1
ATOM 2097 C C . SER A 1 280 ? 21.586 -34.204 25.114 1.00 41.16 280 SER A C 1
ATOM 2099 O O . SER A 1 280 ? 21.595 -33.129 25.719 1.00 41.16 280 SER A O 1
ATOM 2101 N N . PRO A 1 281 ? 22.569 -34.568 24.274 1.00 54.75 281 PRO A N 1
ATOM 2102 C CA . PRO A 1 281 ? 23.867 -33.915 24.266 1.00 54.75 281 PRO A CA 1
ATOM 2103 C C . PRO A 1 281 ? 23.925 -32.713 23.318 1.00 54.75 281 PRO A C 1
ATOM 2105 O O . PRO A 1 281 ? 23.333 -32.703 22.244 1.00 54.75 281 PRO A O 1
ATOM 2108 N N . GLU A 1 282 ? 24.680 -31.722 23.783 1.00 46.34 282 GLU A N 1
ATOM 2109 C CA . GLU A 1 282 ? 25.471 -30.722 23.063 1.00 46.34 282 GLU A CA 1
ATOM 2110 C C . GLU A 1 282 ? 25.293 -30.612 21.538 1.00 46.34 282 GLU A C 1
ATOM 2112 O O . GLU A 1 282 ? 25.914 -31.333 20.759 1.00 46.34 282 GLU A O 1
ATOM 2117 N N . ALA A 1 283 ? 24.606 -29.549 21.117 1.00 42.38 283 ALA A N 1
ATOM 2118 C CA . ALA A 1 283 ? 24.978 -28.817 19.914 1.00 42.38 283 ALA A CA 1
ATOM 2119 C C . ALA A 1 283 ? 25.519 -27.448 20.344 1.00 42.38 283 ALA A C 1
ATOM 2121 O O . ALA A 1 283 ? 24.787 -26.575 20.813 1.00 42.38 283 ALA A O 1
ATOM 2122 N N . LYS A 1 284 ? 26.839 -27.289 20.221 1.00 49.47 284 LYS A N 1
ATOM 2123 C CA . LYS A 1 284 ? 27.541 -26.012 20.343 1.00 49.47 284 LYS A CA 1
ATOM 2124 C C . LYS A 1 284 ? 26.996 -25.058 19.280 1.00 49.47 284 LYS A C 1
ATOM 2126 O O . LYS A 1 284 ? 27.286 -25.239 18.104 1.00 49.47 284 LYS A O 1
ATOM 2131 N N . SER A 1 285 ? 26.267 -24.028 19.692 1.00 39.69 285 SER A N 1
ATOM 2132 C CA . SER A 1 285 ? 26.099 -22.825 18.878 1.00 39.69 285 SER A CA 1
ATOM 2133 C C . SER A 1 285 ? 26.406 -21.620 19.748 1.00 39.69 285 SER A C 1
ATOM 2135 O O . SER A 1 285 ? 25.552 -21.053 20.426 1.00 39.69 285 SER A O 1
ATOM 2137 N N . ALA A 1 286 ? 27.693 -21.291 19.771 1.00 54.41 286 ALA A N 1
ATOM 2138 C CA . ALA A 1 286 ? 28.164 -19.987 20.168 1.00 54.41 286 ALA A CA 1
ATOM 2139 C C . ALA A 1 286 ? 27.671 -18.986 19.122 1.00 54.41 286 ALA A C 1
ATOM 2141 O O . ALA A 1 286 ? 28.132 -19.027 17.990 1.00 54.41 286 ALA A O 1
ATOM 2142 N N . GLU A 1 287 ? 26.761 -18.094 19.499 1.00 38.53 287 GLU A N 1
ATOM 2143 C CA . GLU A 1 287 ? 26.682 -16.782 18.865 1.00 38.53 287 GLU A CA 1
ATOM 2144 C C . GLU A 1 287 ? 26.063 -15.769 19.829 1.00 38.53 287 GLU A C 1
ATOM 2146 O O . GLU A 1 287 ? 24.867 -15.729 20.112 1.00 38.53 287 GLU A O 1
ATOM 2151 N N . SER A 1 288 ? 26.988 -15.000 20.398 1.00 39.09 288 SER A N 1
ATOM 2152 C CA . SER A 1 288 ? 26.862 -13.657 20.947 1.00 39.09 288 SER A CA 1
ATOM 2153 C C . SER A 1 288 ? 25.524 -12.965 20.687 1.00 39.09 288 SER A C 1
ATOM 2155 O O . SER A 1 288 ? 25.294 -12.352 19.643 1.00 39.09 288 SER A O 1
ATOM 2157 N N . ARG A 1 289 ? 24.689 -12.967 21.719 1.00 39.19 289 ARG A N 1
ATOM 2158 C CA . ARG A 1 289 ? 23.621 -11.992 21.910 1.00 39.19 289 ARG A CA 1
ATOM 2159 C C . ARG A 1 289 ? 24.298 -10.653 22.235 1.00 39.19 289 ARG A C 1
ATOM 2161 O O . ARG A 1 289 ? 24.952 -10.580 23.276 1.00 39.19 289 ARG A O 1
ATOM 2168 N N . PRO A 1 290 ? 24.207 -9.602 21.399 1.00 45.31 290 PRO A N 1
ATOM 2169 C CA . PRO A 1 290 ? 24.668 -8.296 21.823 1.00 45.31 290 PRO A CA 1
ATOM 2170 C C . PRO A 1 290 ? 23.699 -7.819 22.899 1.00 45.31 290 PRO A C 1
ATOM 2172 O O . PRO A 1 290 ? 22.546 -7.478 22.634 1.00 45.31 290 PRO A O 1
ATOM 2175 N N . GLU A 1 291 ? 24.180 -7.852 24.133 1.00 42.41 291 GLU A N 1
ATOM 2176 C CA . GLU A 1 291 ? 23.668 -7.076 25.245 1.00 42.41 291 GLU A CA 1
ATOM 2177 C C . GLU A 1 291 ? 23.634 -5.615 24.779 1.00 42.41 291 GLU A C 1
ATOM 2179 O O . GLU A 1 291 ? 24.643 -4.908 24.754 1.00 42.41 291 GLU A O 1
ATOM 2184 N N . THR A 1 292 ? 22.478 -5.165 24.287 1.00 44.72 292 THR A N 1
ATOM 2185 C CA . THR A 1 292 ? 22.246 -3.754 24.004 1.00 44.72 292 THR A CA 1
ATOM 2186 C C . THR A 1 292 ? 22.272 -3.045 25.340 1.00 44.72 292 THR A C 1
ATOM 2188 O O . THR A 1 292 ? 21.270 -2.993 26.057 1.00 44.72 292 THR A O 1
ATOM 2191 N N . ALA A 1 293 ? 23.466 -2.559 25.671 1.00 43.62 293 ALA A N 1
ATOM 2192 C CA . ALA A 1 293 ? 23.739 -1.660 26.763 1.00 43.62 293 ALA A CA 1
ATOM 2193 C C . ALA A 1 293 ? 22.580 -0.673 26.891 1.00 43.62 293 ALA A C 1
ATOM 2195 O O . ALA A 1 293 ? 22.206 0.001 25.924 1.00 43.62 293 ALA A O 1
ATOM 2196 N N . ARG A 1 294 ? 22.017 -0.609 28.098 1.00 44.25 294 ARG A N 1
ATOM 2197 C CA . ARG A 1 294 ? 21.168 0.481 28.567 1.00 44.25 294 ARG A CA 1
ATOM 2198 C C . ARG A 1 294 ? 21.962 1.781 28.406 1.00 44.25 294 ARG A C 1
ATOM 2200 O O . ARG A 1 294 ? 22.592 2.249 29.347 1.00 44.25 294 ARG A O 1
ATOM 2207 N N . LYS A 1 295 ? 21.987 2.348 27.195 1.00 50.75 295 LYS A N 1
ATOM 2208 C CA . LYS A 1 295 ? 22.439 3.716 26.952 1.00 50.75 295 LYS A CA 1
ATOM 2209 C C . LYS A 1 295 ? 21.490 4.581 27.764 1.00 50.75 295 LYS A C 1
ATOM 2211 O O . LYS A 1 295 ? 20.318 4.701 27.412 1.00 50.75 295 LYS A O 1
ATOM 2216 N N . GLY A 1 296 ? 21.986 5.084 28.894 1.00 55.62 296 GLY A N 1
ATOM 2217 C CA . GLY A 1 296 ? 21.263 6.034 29.725 1.00 55.62 296 GLY A CA 1
ATOM 2218 C C . GLY A 1 296 ? 20.666 7.101 28.819 1.00 55.62 296 GLY A C 1
ATOM 2219 O O . GLY A 1 296 ? 21.365 7.619 27.945 1.00 55.62 296 GLY A O 1
ATOM 2220 N N . ARG A 1 297 ? 19.359 7.348 28.968 1.00 65.00 297 ARG A N 1
ATOM 2221 C CA . ARG A 1 297 ? 18.664 8.424 28.259 1.00 65.00 297 ARG A CA 1
ATOM 2222 C C . ARG A 1 297 ? 19.485 9.694 28.480 1.00 65.00 297 ARG A C 1
ATOM 2224 O O . ARG A 1 297 ? 19.527 10.203 29.600 1.00 65.00 297 ARG A O 1
ATOM 2231 N N . ARG A 1 298 ? 20.198 10.153 27.448 1.00 75.19 298 ARG A N 1
ATOM 2232 C CA . ARG A 1 298 ? 20.867 11.454 27.485 1.00 75.19 298 ARG A CA 1
ATOM 2233 C C . ARG A 1 298 ? 19.761 12.482 27.710 1.00 75.19 298 ARG A C 1
ATOM 2235 O O . ARG A 1 298 ? 18.731 12.414 27.041 1.00 75.19 298 ARG A O 1
ATOM 2242 N N . LYS A 1 299 ? 19.929 13.357 28.703 1.00 87.88 299 LYS A N 1
ATOM 2243 C CA . LYS A 1 299 ? 18.990 14.461 28.921 1.00 87.88 299 LYS A CA 1
ATOM 2244 C C . LYS A 1 299 ? 19.012 15.329 27.664 1.00 87.88 299 LYS A C 1
ATOM 2246 O O . LYS A 1 299 ? 20.095 15.710 27.227 1.00 87.88 299 LYS A O 1
ATOM 2251 N N . LEU A 1 300 ? 17.845 15.567 27.071 1.00 91.69 300 LEU A N 1
ATOM 2252 C CA . LEU A 1 300 ? 17.734 16.465 25.928 1.00 91.69 300 LEU A CA 1
ATOM 2253 C C . LEU A 1 300 ? 18.068 17.901 26.370 1.00 91.69 300 LEU A C 1
ATOM 2255 O O . LEU A 1 300 ? 17.728 18.261 27.503 1.00 91.69 300 LEU A O 1
ATOM 2259 N N . PRO A 1 301 ? 18.721 18.711 25.515 1.00 92.00 301 PRO A N 1
ATOM 2260 C CA . PRO A 1 301 ? 18.905 20.134 25.774 1.00 92.00 301 PRO A CA 1
ATOM 2261 C C . PRO A 1 301 ? 17.559 20.848 25.940 1.00 92.00 301 PRO A C 1
ATOM 2263 O O . PRO A 1 301 ? 16.532 20.407 25.417 1.00 92.00 301 PRO A O 1
ATOM 2266 N N . ASP A 1 302 ? 17.552 21.963 26.666 1.00 92.56 302 ASP A N 1
ATOM 2267 C CA . ASP A 1 302 ? 16.301 22.617 27.039 1.00 92.56 302 ASP A CA 1
ATOM 2268 C C . ASP A 1 302 ? 15.527 23.121 25.799 1.00 92.56 302 ASP A C 1
ATOM 2270 O O . ASP A 1 302 ? 16.072 23.724 24.863 1.00 92.56 302 ASP A O 1
ATOM 2274 N N . GLY A 1 303 ? 14.236 22.794 25.752 1.00 92.62 303 GLY A N 1
ATOM 2275 C CA . GLY A 1 303 ? 13.360 23.059 24.607 1.00 92.62 303 GLY A CA 1
ATOM 2276 C C . GLY A 1 303 ? 13.571 22.174 23.367 1.00 92.62 303 GLY A C 1
ATOM 2277 O O . GLY A 1 303 ? 12.999 22.485 22.321 1.00 92.62 303 GLY A O 1
ATOM 2278 N N . TRP A 1 304 ? 14.390 21.117 23.422 1.00 94.69 304 TRP A N 1
ATOM 2279 C CA . TRP A 1 304 ? 14.454 20.108 22.356 1.00 94.69 304 TRP A CA 1
ATOM 2280 C C . TRP A 1 304 ? 13.401 19.022 22.572 1.00 94.69 304 TRP A C 1
ATOM 2282 O O . TRP A 1 304 ? 13.265 18.474 23.666 1.00 94.69 304 TRP A O 1
ATOM 2292 N N . THR A 1 305 ? 12.664 18.685 21.514 1.00 94.44 305 THR A N 1
ATOM 2293 C CA . THR A 1 305 ? 11.762 17.527 21.522 1.00 94.44 305 THR A CA 1
ATOM 2294 C C . THR A 1 305 ? 12.506 16.255 21.103 1.00 94.44 305 THR A C 1
ATOM 2296 O O . THR A 1 305 ? 13.543 16.322 20.441 1.00 94.44 305 THR A O 1
ATOM 2299 N N . GLU A 1 306 ? 11.974 15.075 21.448 1.00 91.31 306 GLU A N 1
ATOM 2300 C CA . GLU A 1 306 ? 12.542 13.790 20.992 1.00 91.31 306 GLU A CA 1
ATOM 2301 C C . GLU A 1 306 ? 12.597 13.697 19.453 1.00 91.31 306 GLU A C 1
ATOM 2303 O O . GLU A 1 306 ? 13.504 13.082 18.892 1.00 91.31 306 GLU A O 1
ATOM 2308 N N . GLU A 1 307 ? 11.663 14.350 18.757 1.00 90.44 307 GLU A N 1
ATOM 2309 C CA . GLU A 1 307 ? 11.624 14.413 17.293 1.00 90.44 307 GLU A CA 1
ATOM 2310 C C . GLU A 1 307 ? 12.739 15.295 16.716 1.00 90.44 307 GLU A C 1
ATOM 2312 O O . GLU A 1 307 ? 13.340 14.946 15.700 1.00 90.44 307 GLU A O 1
ATOM 2317 N N . ASP A 1 308 ? 13.043 16.425 17.355 1.00 95.44 308 ASP A N 1
ATOM 2318 C CA . ASP A 1 308 ? 14.157 17.298 16.963 1.00 95.44 308 ASP A CA 1
ATOM 2319 C C . ASP A 1 308 ? 15.505 16.608 17.185 1.00 95.44 308 ASP A C 1
ATOM 2321 O O . ASP A 1 308 ? 16.385 16.655 16.325 1.00 95.44 308 ASP A O 1
ATOM 2325 N N . ASP A 1 309 ? 15.629 15.887 18.301 1.00 93.94 309 ASP A N 1
ATOM 2326 C CA . ASP A 1 309 ? 16.811 15.097 18.648 1.00 93.94 309 ASP A CA 1
ATOM 2327 C C . ASP A 1 309 ? 17.079 13.989 17.624 1.00 93.94 309 ASP A C 1
ATOM 2329 O O . ASP A 1 309 ? 18.221 13.783 17.204 1.00 93.94 309 ASP A O 1
ATOM 2333 N N . ALA A 1 310 ? 16.011 13.314 17.184 1.00 90.56 310 ALA A N 1
ATOM 2334 C CA . ALA A 1 310 ? 16.063 12.290 16.147 1.00 90.56 310 ALA A CA 1
ATOM 2335 C C . ALA A 1 310 ? 16.372 12.871 14.756 1.00 90.56 310 ALA A C 1
ATOM 2337 O O . ALA A 1 310 ? 17.040 12.214 13.957 1.00 90.56 310 ALA A O 1
ATOM 2338 N N . ARG A 1 311 ? 15.907 14.094 14.460 1.00 93.75 311 ARG A N 1
ATOM 2339 C CA . ARG A 1 311 ? 16.229 14.816 13.216 1.00 93.75 311 ARG A CA 1
ATOM 2340 C C . ARG A 1 311 ? 17.651 15.382 13.209 1.00 93.75 311 ARG A C 1
ATOM 2342 O O . ARG A 1 311 ? 18.211 15.573 12.133 1.00 93.75 311 ARG A O 1
ATOM 2349 N N . GLY A 1 312 ? 18.228 15.642 14.382 1.00 95.31 312 GLY A N 1
ATOM 2350 C CA . GLY A 1 312 ? 19.549 16.257 14.548 1.00 95.31 312 GLY A CA 1
ATOM 2351 C C . GLY A 1 312 ? 19.567 17.777 14.345 1.00 95.31 312 GLY A C 1
ATOM 2352 O O . GLY A 1 312 ? 20.632 18.390 14.403 1.00 95.31 312 GLY A O 1
ATOM 2353 N N . TYR A 1 313 ? 18.410 18.398 14.109 1.00 96.19 313 TYR A N 1
ATOM 2354 C CA . TYR A 1 313 ? 18.250 19.845 13.972 1.00 96.19 313 TYR A CA 1
ATOM 2355 C C . TYR A 1 313 ? 16.813 20.270 14.299 1.00 96.19 313 TYR A C 1
ATOM 2357 O O . TYR A 1 313 ? 15.873 19.491 14.110 1.00 96.19 313 TYR A O 1
ATOM 2365 N N . ARG A 1 314 ? 16.632 21.529 14.717 1.00 96.50 314 ARG A N 1
ATOM 2366 C CA . ARG A 1 314 ? 15.318 22.176 14.873 1.00 96.50 314 ARG A CA 1
ATOM 2367 C C . ARG A 1 314 ? 15.271 23.522 14.156 1.00 96.50 314 ARG A C 1
ATOM 2369 O O . ARG A 1 314 ? 16.296 24.164 13.947 1.00 96.50 314 ARG A O 1
ATOM 2376 N N . TRP A 1 315 ? 14.073 23.962 13.788 1.00 95.56 315 TRP A N 1
ATOM 2377 C CA . TRP A 1 315 ? 13.849 25.313 13.274 1.00 95.56 315 TRP A CA 1
ATOM 2378 C C . TRP A 1 315 ? 13.413 26.222 14.418 1.00 95.56 315 TRP A C 1
ATOM 2380 O O . TRP A 1 315 ? 12.381 25.979 15.041 1.00 95.56 315 TRP A O 1
ATOM 2390 N N . LYS A 1 316 ? 14.182 27.276 14.687 1.00 95.12 316 LYS A N 1
ATOM 2391 C CA . LYS A 1 316 ? 13.864 28.294 15.692 1.00 95.12 316 LYS A CA 1
ATOM 2392 C C . LYS A 1 316 ? 13.649 29.633 15.001 1.00 95.12 316 LYS A C 1
ATOM 2394 O O . LYS A 1 316 ? 14.282 29.929 13.991 1.00 95.12 316 LYS A O 1
ATOM 2399 N N . ARG A 1 317 ? 12.729 30.441 15.520 1.00 94.44 317 ARG A N 1
ATOM 2400 C CA . ARG A 1 317 ? 12.487 31.784 14.985 1.00 94.44 317 ARG A CA 1
ATOM 2401 C C . ARG A 1 317 ? 13.728 32.646 15.215 1.00 94.44 317 ARG A C 1
ATOM 2403 O O . ARG A 1 317 ? 14.229 32.674 16.338 1.00 94.44 317 ARG A O 1
ATOM 2410 N N . ASP A 1 318 ? 14.208 33.317 14.172 1.00 95.44 318 ASP A N 1
ATOM 2411 C CA . ASP A 1 318 ? 15.340 34.236 14.292 1.00 95.44 318 ASP A CA 1
ATOM 2412 C C . ASP A 1 318 ? 14.877 35.510 15.014 1.00 95.44 318 ASP A C 1
ATOM 2414 O O . ASP A 1 318 ? 14.025 36.222 14.473 1.00 95.44 318 ASP A O 1
ATOM 2418 N N . PRO A 1 319 ? 15.392 35.838 16.211 1.00 92.94 319 PRO A N 1
ATOM 2419 C CA . PRO A 1 319 ? 15.047 37.100 16.857 1.00 92.94 319 PRO A CA 1
ATOM 2420 C C . PRO A 1 319 ? 15.525 38.320 16.050 1.00 92.94 319 PRO A C 1
ATOM 2422 O O . PRO A 1 319 ? 14.924 39.385 16.169 1.00 92.94 319 PRO A O 1
ATOM 2425 N N . ASN A 1 320 ? 16.553 38.170 15.206 1.00 94.69 320 ASN A N 1
ATOM 2426 C CA . ASN A 1 320 ? 17.161 39.275 14.461 1.00 94.69 320 ASN A CA 1
ATOM 2427 C C . ASN A 1 320 ? 16.601 39.434 13.035 1.00 94.69 320 ASN A C 1
ATOM 2429 O O . ASN A 1 320 ? 16.738 40.500 12.441 1.00 94.69 320 ASN A O 1
ATOM 2433 N N . GLY A 1 321 ? 15.968 38.397 12.476 1.00 86.75 321 GLY A N 1
ATOM 2434 C CA . GLY A 1 321 ? 15.544 38.363 11.069 1.00 86.75 321 GLY A CA 1
ATOM 2435 C C . GLY A 1 321 ? 14.098 38.810 10.792 1.00 86.75 321 GLY A C 1
ATOM 2436 O O . GLY A 1 321 ? 13.648 38.771 9.647 1.00 86.75 321 GLY A O 1
ATOM 2437 N N . GLY A 1 322 ? 13.347 39.231 11.812 1.00 91.25 322 GLY A N 1
ATOM 2438 C CA . GLY A 1 322 ? 11.935 39.609 11.680 1.00 91.25 322 GLY A CA 1
ATOM 2439 C C . GLY A 1 322 ? 10.955 38.423 11.781 1.00 91.25 322 GLY A C 1
ATOM 2440 O O . GLY A 1 322 ? 11.356 37.270 11.933 1.00 91.25 322 GLY A O 1
ATOM 2441 N N . PRO A 1 323 ? 9.630 38.671 11.722 1.00 89.69 323 PRO A N 1
ATOM 2442 C CA . PRO A 1 323 ? 8.602 37.700 12.121 1.00 89.69 323 PRO A CA 1
ATOM 2443 C C . PRO A 1 323 ? 8.516 36.441 11.241 1.00 89.69 323 PRO A C 1
ATOM 2445 O O . PRO A 1 323 ? 7.908 35.449 11.657 1.00 89.69 323 PRO A O 1
ATOM 2448 N N . SER A 1 324 ? 9.105 36.466 10.048 1.00 90.56 324 SER A N 1
ATOM 2449 C CA . SER A 1 324 ? 9.145 35.345 9.104 1.00 90.56 324 SER A CA 1
ATOM 2450 C C . SER A 1 324 ? 10.504 34.647 9.024 1.00 90.56 324 SER A C 1
ATOM 2452 O O . SER A 1 324 ? 10.614 33.663 8.294 1.00 90.56 324 SER A O 1
ATOM 2454 N N . ALA A 1 325 ? 11.525 35.116 9.743 1.00 91.88 325 ALA A N 1
ATOM 2455 C CA . ALA A 1 325 ? 12.844 34.505 9.694 1.00 91.88 325 ALA A CA 1
ATOM 2456 C C . ALA A 1 325 ? 12.938 33.288 10.620 1.00 91.88 325 ALA A C 1
ATOM 2458 O O . ALA A 1 325 ? 12.525 33.313 11.783 1.00 91.88 325 ALA A O 1
ATOM 2459 N N . TRP A 1 326 ? 13.506 32.215 10.079 1.00 95.50 326 TRP A N 1
ATOM 2460 C CA . TRP A 1 326 ? 13.741 30.955 10.770 1.00 95.50 326 TRP A CA 1
ATOM 2461 C C . TRP A 1 326 ? 15.204 30.566 10.591 1.00 95.50 326 TRP A C 1
ATOM 2463 O O . TRP A 1 326 ? 15.709 30.564 9.469 1.00 95.50 326 TRP A O 1
ATOM 2473 N N . VAL A 1 327 ? 15.865 30.207 11.687 1.00 96.19 327 VAL A N 1
ATOM 2474 C CA . VAL A 1 327 ? 17.221 29.651 11.694 1.00 96.19 327 VAL A CA 1
ATOM 2475 C C . VAL A 1 327 ? 17.131 28.163 11.991 1.00 96.19 327 VAL A C 1
ATOM 2477 O O . VAL A 1 327 ? 16.358 27.724 12.846 1.00 96.19 327 VAL A O 1
ATOM 2480 N N . MET A 1 328 ? 17.916 27.379 11.260 1.00 96.31 328 MET A N 1
ATOM 2481 C CA . MET A 1 328 ? 18.129 25.971 11.562 1.00 96.31 328 MET A CA 1
ATOM 2482 C C . MET A 1 328 ? 19.232 25.866 12.618 1.00 96.31 328 MET A C 1
ATOM 2484 O O . MET A 1 328 ? 20.371 26.229 12.347 1.00 96.31 328 MET A O 1
ATOM 2488 N N . GLU A 1 329 ? 18.892 25.368 13.801 1.00 96.81 329 GLU A N 1
ATOM 2489 C CA . GLU A 1 329 ? 19.823 25.093 14.899 1.00 96.81 329 GLU A CA 1
ATOM 2490 C C . GLU A 1 329 ? 20.156 23.598 14.862 1.00 96.81 329 GLU A C 1
ATOM 2492 O O . GLU A 1 329 ? 19.250 22.760 14.971 1.00 96.81 329 GLU A O 1
ATOM 2497 N N . ARG A 1 330 ? 21.426 23.238 14.636 1.00 95.62 330 ARG A N 1
ATOM 2498 C CA . ARG A 1 330 ? 21.852 21.831 14.645 1.00 95.62 330 ARG A CA 1
ATOM 2499 C C . ARG A 1 330 ? 22.162 21.399 16.068 1.00 95.62 330 ARG A C 1
ATOM 2501 O O . ARG A 1 330 ? 22.579 22.199 16.895 1.00 95.62 330 ARG A O 1
ATOM 2508 N N . ARG A 1 331 ? 21.980 20.110 16.348 1.00 92.12 331 ARG A N 1
ATOM 2509 C CA . ARG A 1 331 ? 22.220 19.534 17.681 1.00 92.12 331 ARG A CA 1
ATOM 2510 C C . ARG A 1 331 ? 23.661 19.735 18.144 1.00 92.12 331 ARG A C 1
ATOM 2512 O O . ARG A 1 331 ? 23.895 19.979 19.317 1.00 92.12 331 ARG A O 1
ATOM 2519 N N . GLU A 1 332 ? 24.590 19.644 17.201 1.00 92.94 332 GLU A N 1
ATOM 2520 C CA . GLU A 1 332 ? 26.029 19.798 17.425 1.00 92.94 332 GLU A CA 1
ATOM 2521 C C . GLU A 1 332 ? 26.419 21.226 17.842 1.00 92.94 332 GLU A C 1
ATOM 2523 O O . GLU A 1 332 ? 27.470 21.396 18.441 1.00 92.94 332 GLU A O 1
ATOM 2528 N N . ASP A 1 333 ? 25.575 22.232 17.577 1.00 92.12 333 ASP A N 1
ATOM 2529 C CA . ASP A 1 333 ? 25.847 23.634 17.928 1.00 92.12 333 ASP A CA 1
ATOM 2530 C C . ASP A 1 333 ? 25.391 23.989 19.363 1.00 92.12 333 ASP A C 1
ATOM 2532 O O . ASP A 1 333 ? 25.623 25.105 19.829 1.00 92.12 333 ASP A O 1
ATOM 2536 N N . VAL A 1 334 ? 24.686 23.071 20.042 1.00 87.94 334 VAL A N 1
ATOM 2537 C CA . VAL A 1 334 ? 24.072 23.271 21.373 1.00 87.94 334 VAL A CA 1
ATOM 2538 C C . VAL A 1 334 ? 24.793 22.471 22.472 1.00 87.94 334 VAL A C 1
ATOM 2540 O O . VAL A 1 334 ? 24.576 22.745 23.654 1.00 87.94 334 VAL A O 1
ATOM 2543 N N . GLU A 1 335 ? 25.626 21.490 22.098 1.00 77.75 335 GLU A N 1
ATOM 2544 C CA . GLU A 1 335 ? 26.520 20.752 23.015 1.00 77.75 335 GLU A CA 1
ATOM 2545 C C . GLU A 1 335 ? 27.804 21.543 23.308 1.00 77.75 335 GLU A C 1
ATOM 2547 O O . GLU A 1 335 ? 28.205 21.554 24.496 1.00 77.75 335 GLU A O 1
#

Radius of gyration: 35.01 Å; chains: 1; bounding box: 77×77×91 Å